Protein AF-0000000086552719 (afdb_homodimer)

Foldseek 3Di:
DPPVVPPPPDDDDDDDDDCPPPPVVVVVVVVVVVVVVVVVVVVVVLVVLVVLLVVCLPPNDDDDDPDDPVNVVSSVVSLVVVLVVCVVVVVPVSSVSSVVSVVVVVVVVVVVD/DPPVVPPPPPPPDDDDDPCPPPCVVVVVVVVVVVVVVVVVVVVVVLVVLVVLLVVCLPPVDRDDDPDDPVNVVSSVVSLVVVLVVCVVVVVPVSSVVSVVSVVVVVVVVVVVD

Secondary structure (DSSP, 8-state):
--GGGSGGGSS-----S-----HHHHHHHHHHHHHHHHHHHHHHHHHHHHHHHHHHHHH---------HHHHHHHHHHHHHHHHHHHHTT-HHHHHHHHHHHHHHHHHHHHT-/--TTTSGGGGGG----S-----HHHHHHHHHHHHHHHHHHHHHHHHHHHHHHHHHHHHH---------HHHHHHHHHHHHHHHHHHHHTT-HHHHHHHHHHHHHHHHHHHH--

Organism: Oryzias melastigma (NCBI:txid30732)

Sequence (226 aa):
MDLMVLILHRVDQQSSETPSGPSVQQHQTQLDSIFLLLEDNIVTFVKKELKKIQKLLSQREDEEEDEDEEQRSSRESLMKITENFLRRMKQEELADRLQSSKRISLKVSAADKMDLMVLILHRVDQQSSETPSGPSVQQHQTQLDSIFLLLEDNIVTFVKKELKKIQKLLSQREDEEEDEDEEQRSSRESLMKITENFLRRMKQEELADRLQSSKRISLKVSAADK

pLDDT: mean 73.08, std 25.63, range [26.44, 98.62]

Structure (mmCIF, N/CA/C/O backbone):
data_AF-0000000086552719-model_v1
#
loop_
_entity.id
_entity.type
_entity.pdbx_description
1 polymer 'Uncharacterized protein'
#
loop_
_atom_site.group_PDB
_atom_site.id
_atom_site.type_symbol
_atom_site.label_atom_id
_atom_site.label_alt_id
_atom_site.label_comp_id
_atom_site.label_asym_id
_atom_site.label_entity_id
_atom_site.label_seq_id
_atom_site.pdbx_PDB_ins_code
_atom_site.Cartn_x
_atom_site.Cartn_y
_atom_site.Cartn_z
_atom_site.occupancy
_atom_site.B_iso_or_equiv
_atom_site.auth_seq_id
_atom_site.auth_comp_id
_atom_site.auth_asym_id
_atom_site.auth_atom_id
_atom_site.pdbx_PDB_model_num
ATOM 1 N N . MET A 1 1 ? 19.625 10.82 12.133 1 26.78 1 MET A N 1
ATOM 2 C CA . MET A 1 1 ? 18.766 11.297 13.211 1 26.78 1 MET A CA 1
ATOM 3 C C . MET A 1 1 ? 19.047 12.758 13.531 1 26.78 1 MET A C 1
ATOM 5 O O . MET A 1 1 ? 18.125 13.547 13.758 1 26.78 1 MET A O 1
ATOM 9 N N . ASP A 1 2 ? 20.375 13.164 13.688 1 30.05 2 ASP A N 1
ATOM 10 C CA . ASP A 1 2 ? 20.906 14.438 14.156 1 30.05 2 ASP A CA 1
ATOM 11 C C . ASP A 1 2 ? 20.75 15.523 13.102 1 30.05 2 ASP A C 1
ATOM 13 O O . ASP A 1 2 ? 20.5 16.688 13.43 1 30.05 2 ASP A O 1
ATOM 17 N N . LEU A 1 3 ? 20.953 15.258 11.758 1 30.84 3 LEU A N 1
ATOM 18 C CA . LEU A 1 3 ? 21.172 16.281 10.742 1 30.84 3 LEU A CA 1
ATOM 19 C C . LEU A 1 3 ? 19.875 17 10.406 1 30.84 3 LEU A C 1
ATOM 21 O O . LEU A 1 3 ? 19.859 18.219 10.227 1 30.84 3 LEU A O 1
ATOM 25 N N . MET A 1 4 ? 18.656 16.219 10.289 1 30.89 4 MET A N 1
ATOM 26 C CA . MET A 1 4 ? 17.453 16.922 9.836 1 30.89 4 MET A CA 1
ATOM 27 C C . MET A 1 4 ? 16.891 17.797 10.953 1 30.89 4 MET A C 1
ATOM 29 O O . MET A 1 4 ? 15.93 18.531 10.734 1 30.89 4 MET A O 1
ATOM 33 N N . VAL A 1 5 ? 17.281 17.828 12.211 1 31.58 5 VAL A N 1
ATOM 34 C CA . VAL A 1 5 ? 16.953 18.703 13.344 1 31.58 5 VAL A CA 1
ATOM 35 C C . VAL A 1 5 ? 17.438 20.125 13.062 1 31.58 5 VAL A C 1
ATOM 37 O O . VAL A 1 5 ? 16.766 21.094 13.414 1 31.58 5 VAL A O 1
ATOM 40 N N . LEU A 1 6 ? 18.656 20.391 12.5 1 30.03 6 LEU A N 1
ATOM 41 C CA . LEU A 1 6 ? 19.344 21.672 12.43 1 30.03 6 LEU A CA 1
ATOM 42 C C . LEU A 1 6 ? 18.594 22.656 11.531 1 30.03 6 LEU A C 1
ATOM 44 O O . LEU A 1 6 ? 18.609 23.859 11.766 1 30.03 6 LEU A O 1
ATOM 48 N N . ILE A 1 7 ? 17.906 22.344 10.43 1 29.05 7 ILE A N 1
ATOM 49 C CA . ILE A 1 7 ? 17.594 23.344 9.422 1 29.05 7 ILE A CA 1
ATOM 50 C C . ILE A 1 7 ? 16.375 24.156 9.867 1 29.05 7 ILE A C 1
ATOM 52 O O . ILE A 1 7 ? 16.344 25.391 9.695 1 29.05 7 ILE A O 1
ATOM 56 N N . LEU A 1 8 ? 15.344 23.672 10.508 1 31.05 8 LEU A N 1
ATOM 57 C CA . LEU A 1 8 ? 14.133 24.484 10.531 1 31.05 8 LEU A CA 1
ATOM 58 C C . LEU A 1 8 ? 14.172 25.484 11.688 1 31.05 8 LEU A C 1
ATOM 60 O O . LEU A 1 8 ? 13.172 26.141 11.984 1 31.05 8 LEU A O 1
ATOM 64 N N . HIS A 1 9 ? 15.18 25.594 12.5 1 29.72 9 HIS A N 1
ATOM 65 C CA . HIS A 1 9 ? 15.086 26.562 13.586 1 29.72 9 HIS A CA 1
ATOM 66 C C . HIS A 1 9 ? 15.031 28 13.047 1 29.72 9 HIS A C 1
ATOM 68 O O . HIS A 1 9 ? 14.602 28.906 13.758 1 29.72 9 HIS A O 1
ATOM 74 N N . ARG A 1 10 ? 15.828 28.469 12.109 1 30.91 10 ARG A N 1
ATOM 75 C CA . ARG A 1 10 ? 16.297 29.844 12.148 1 30.91 10 ARG A CA 1
ATOM 76 C C . ARG A 1 10 ? 15.242 30.797 11.594 1 30.91 10 ARG A C 1
ATOM 78 O O . ARG A 1 10 ? 15.484 32 11.484 1 30.91 10 ARG A O 1
ATOM 85 N N . VAL A 1 11 ? 14.109 30.5 10.859 1 28.75 11 VAL A N 1
ATOM 86 C CA . VAL A 1 11 ? 13.688 31.594 10 1 28.75 11 VAL A CA 1
ATOM 87 C C . VAL A 1 11 ? 13.062 32.688 10.844 1 28.75 11 VAL A C 1
ATOM 89 O O . VAL A 1 11 ? 13.383 33.875 10.672 1 28.75 11 VAL A O 1
ATOM 92 N N . ASP A 1 12 ? 11.656 32.875 11.234 1 30.48 12 ASP A N 1
ATOM 93 C CA . ASP A 1 12 ? 10.891 34.094 11.125 1 30.48 12 ASP A CA 1
ATOM 94 C C . ASP A 1 12 ? 11.094 34.969 12.359 1 30.48 12 ASP A C 1
ATOM 96 O O . ASP A 1 12 ? 10.438 34.781 13.383 1 30.48 12 ASP A O 1
ATOM 100 N N . GLN A 1 13 ? 12.156 35.406 12.664 1 28.38 13 GLN A N 1
ATOM 101 C CA . GLN A 1 13 ? 12.148 36.438 13.695 1 28.38 13 GLN A CA 1
ATOM 102 C C . GLN A 1 13 ? 11.219 37.594 13.312 1 28.38 13 GLN A C 1
ATOM 104 O O . GLN A 1 13 ? 10.453 38.094 14.148 1 28.38 13 GLN A O 1
ATOM 109 N N . GLN A 1 14 ? 11.523 38.625 12.406 1 28.28 14 GLN A N 1
ATOM 110 C CA . GLN A 1 14 ? 11.461 40.062 12.695 1 28.28 14 GLN A CA 1
ATOM 111 C C . GLN A 1 14 ? 10.031 40.594 12.547 1 28.28 14 GLN A C 1
ATOM 113 O O . GLN A 1 14 ? 9.508 41.219 13.461 1 28.28 14 GLN A O 1
ATOM 118 N N . SER A 1 15 ? 9.617 41.781 11.516 1 31.83 15 SER A N 1
ATOM 119 C CA . SER A 1 15 ? 9.094 43.156 11.508 1 31.83 15 SER A CA 1
ATOM 120 C C . SER A 1 15 ? 7.57 43.156 11.461 1 31.83 15 SER A C 1
ATOM 122 O O . SER A 1 15 ? 6.953 42.156 11.117 1 31.83 15 SER A O 1
ATOM 124 N N . SER A 1 16 ? 6.734 44.438 11.258 1 33.94 16 SER A N 1
ATOM 125 C CA . SER A 1 16 ? 5.555 45.25 11.484 1 33.94 16 SER A CA 1
ATOM 126 C C . SER A 1 16 ? 4.3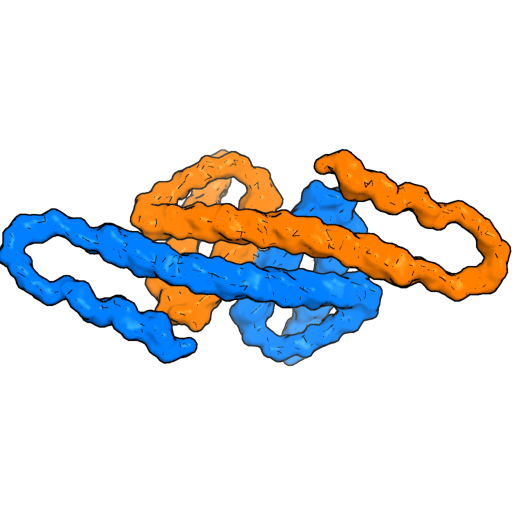75 44.781 10.641 1 33.94 16 SER A C 1
ATOM 128 O O . SER A 1 16 ? 3.217 45 10.992 1 33.94 16 SER A O 1
ATOM 130 N N . GLU A 1 17 ? 4.395 45.125 9.211 1 38.75 17 GLU A N 1
ATOM 131 C CA . GLU A 1 17 ? 3.398 45.406 8.18 1 38.75 17 GLU A CA 1
ATOM 132 C C . GLU A 1 17 ? 2.404 44.281 8.023 1 38.75 17 GLU A C 1
ATOM 134 O O . GLU A 1 17 ? 2.691 43.125 8.414 1 38.75 17 GLU A O 1
ATOM 139 N N . THR A 1 18 ? 1.271 44.531 7.035 1 38.81 18 THR A N 1
ATOM 140 C CA . THR A 1 18 ? 0.007 43.875 6.703 1 38.81 18 THR A CA 1
ATOM 141 C C . THR A 1 18 ? 0.208 42.375 6.484 1 38.81 18 THR A C 1
ATOM 143 O O . THR A 1 18 ? 0.907 41.969 5.555 1 38.81 18 THR A O 1
ATOM 146 N N . PRO A 1 19 ? 0.276 41.562 7.426 1 38.28 19 PRO A N 1
ATOM 147 C CA . PRO A 1 19 ? 0.854 40.219 7.488 1 38.28 19 PRO A CA 1
ATOM 148 C C . PRO A 1 19 ? 0.336 39.312 6.383 1 38.28 19 PRO A C 1
ATOM 150 O O . PRO A 1 19 ? -0.858 39 6.34 1 38.28 19 PRO A O 1
ATOM 153 N N . SER A 1 20 ? 0.386 39.75 5.012 1 39.91 20 SER A N 1
ATOM 154 C CA . SER A 1 20 ? 0.138 38.812 3.898 1 39.91 20 SER A CA 1
ATOM 155 C C . SER A 1 20 ? 0.491 37.406 4.27 1 39.91 20 SER A C 1
ATOM 157 O O . SER A 1 20 ? 1.615 37.125 4.691 1 39.91 20 SER A O 1
ATOM 159 N N . GLY A 1 21 ? -0.408 36.625 4.824 1 36.47 21 GLY A N 1
ATOM 160 C CA . GLY A 1 21 ? -0.361 35.375 5.531 1 36.47 21 GLY A CA 1
ATOM 161 C C . GLY A 1 21 ? 0.687 34.406 4.984 1 36.47 21 GLY A C 1
ATOM 162 O O . GLY A 1 21 ? 0.625 34.031 3.816 1 36.47 21 GLY A O 1
ATOM 163 N N . PRO A 1 22 ? 1.944 34.5 5.102 1 44.84 22 PRO A N 1
ATOM 164 C CA . PRO A 1 22 ? 3.182 33.75 4.922 1 44.84 22 PRO A CA 1
ATOM 165 C C . PRO A 1 22 ? 2.955 32.219 4.961 1 44.84 22 PRO A C 1
ATOM 167 O O . PRO A 1 22 ? 3.916 31.453 4.945 1 44.84 22 PRO A O 1
ATOM 170 N N . SER A 1 23 ? 1.963 31.641 5.645 1 46.62 23 SER A N 1
ATOM 171 C CA . SER A 1 23 ? 1.603 30.422 6.344 1 46.62 23 SER A CA 1
ATOM 172 C C . SER A 1 23 ? 1.444 29.25 5.371 1 46.62 23 SER A C 1
ATOM 174 O O . SER A 1 23 ? 1.74 28.109 5.711 1 46.62 23 SER A O 1
ATOM 176 N N . VAL A 1 24 ? 0.787 29.578 4.352 1 50.94 24 VAL A N 1
ATOM 177 C CA . VAL A 1 24 ? 0.562 28.5 3.395 1 50.94 24 VAL A CA 1
ATOM 178 C C . VAL A 1 24 ? 1.902 27.969 2.877 1 50.94 24 VAL A C 1
ATOM 180 O O . VAL A 1 24 ? 2.074 26.766 2.68 1 50.94 24 VAL A O 1
ATOM 183 N N . GLN A 1 25 ? 2.764 28.906 2.473 1 49.28 25 GLN A N 1
ATOM 184 C CA . GLN A 1 25 ? 4.051 28.469 1.944 1 49.28 25 GLN A CA 1
ATOM 185 C C . GLN A 1 25 ? 4.812 27.641 2.975 1 49.28 25 GLN A C 1
ATOM 187 O O . GLN A 1 25 ? 5.414 26.625 2.637 1 49.28 25 GLN A O 1
ATOM 192 N N . GLN A 1 26 ? 4.992 28.234 4.133 1 52.53 26 GLN A N 1
ATOM 193 C CA . GLN A 1 26 ? 5.695 27.484 5.172 1 52.53 26 GLN A CA 1
ATOM 194 C C . GLN A 1 26 ? 5.016 26.141 5.441 1 52.53 26 GLN A C 1
ATOM 196 O O . GLN A 1 26 ? 5.688 25.141 5.668 1 52.53 26 GLN A O 1
ATOM 201 N N . HIS A 1 27 ? 3.625 26.25 5.348 1 60.22 27 HIS A N 1
ATOM 202 C CA . HIS A 1 27 ? 2.885 25.016 5.594 1 60.22 27 HIS A CA 1
ATOM 203 C C . HIS A 1 27 ? 3.125 24 4.488 1 60.22 27 HIS A C 1
ATOM 205 O O . HIS A 1 27 ? 3.254 22.812 4.754 1 60.22 27 HIS A O 1
ATOM 211 N N . GLN A 1 28 ? 3.248 24.516 3.287 1 68.25 28 GLN A N 1
ATOM 212 C CA . GLN A 1 28 ? 3.477 23.609 2.172 1 68.25 28 GLN A CA 1
ATOM 213 C C . GLN A 1 28 ? 4.863 22.969 2.254 1 68.25 28 GLN A C 1
ATOM 215 O O . GLN A 1 28 ? 5.039 21.812 1.902 1 68.25 28 GLN A O 1
ATOM 220 N N . THR A 1 29 ? 5.824 23.828 2.74 1 72.62 29 THR A N 1
ATOM 221 C CA . THR A 1 29 ? 7.176 23.297 2.867 1 72.62 29 THR A CA 1
ATOM 222 C C . THR A 1 29 ? 7.215 22.156 3.885 1 72.62 29 THR A C 1
ATOM 224 O O . THR A 1 29 ? 7.848 21.125 3.648 1 72.62 29 THR A O 1
ATOM 227 N N . GLN A 1 30 ? 6.535 22.438 4.957 1 86.31 30 GLN A N 1
ATOM 228 C CA . GLN A 1 30 ? 6.516 21.391 5.973 1 86.31 30 GLN A CA 1
ATOM 229 C C . GLN A 1 30 ? 5.855 20.125 5.441 1 86.31 30 GLN A C 1
ATOM 231 O O . GLN A 1 30 ? 6.391 19.031 5.605 1 86.31 30 GLN A O 1
ATOM 236 N N . LEU A 1 31 ? 4.805 20.312 4.738 1 91.38 31 LEU A N 1
ATOM 237 C CA . LEU A 1 31 ? 4.105 19.172 4.164 1 91.38 31 LEU A CA 1
ATOM 238 C C . LEU A 1 31 ? 4.992 18.438 3.164 1 91.38 31 LEU A C 1
ATOM 240 O O . LEU A 1 31 ? 5.027 17.203 3.15 1 91.38 31 LEU A O 1
ATOM 244 N N . ASP A 1 32 ? 5.738 19.234 2.412 1 91.88 32 ASP A N 1
ATOM 245 C CA . ASP A 1 32 ? 6.641 18.625 1.436 1 91.88 32 ASP A CA 1
ATOM 246 C C . ASP A 1 32 ? 7.707 17.781 2.123 1 91.88 32 ASP A C 1
ATOM 248 O O . ASP A 1 32 ? 8.047 16.688 1.647 1 91.88 32 ASP A O 1
ATOM 252 N N . SER A 1 33 ? 8.289 18.188 3.17 1 93.81 33 SER A N 1
ATOM 253 C CA . SER A 1 33 ? 9.32 17.453 3.902 1 93.81 33 SER A CA 1
ATOM 254 C C . SER A 1 33 ? 8.766 16.156 4.488 1 93.81 33 SER A C 1
ATOM 256 O O . SER A 1 33 ? 9.422 15.109 4.441 1 93.81 33 SER A O 1
ATOM 258 N N . ILE A 1 34 ? 7.578 16.266 5.016 1 96.38 34 ILE A N 1
ATOM 259 C CA . ILE A 1 34 ? 6.945 15.094 5.598 1 96.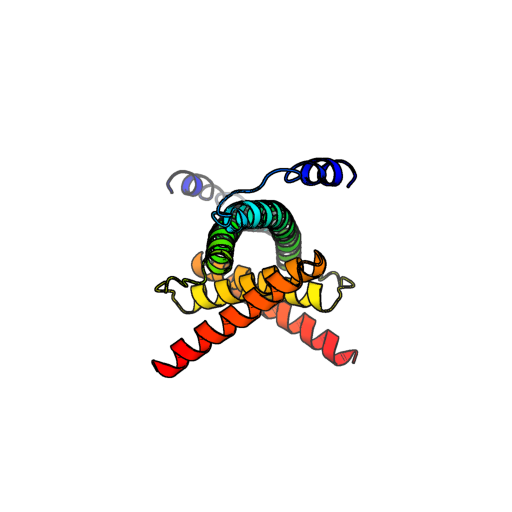38 34 ILE A CA 1
ATOM 260 C C . ILE A 1 34 ? 6.707 14.047 4.508 1 96.38 34 ILE A C 1
ATOM 262 O O . ILE A 1 34 ? 7 12.867 4.703 1 96.38 34 ILE A O 1
ATOM 266 N N . PHE A 1 35 ? 6.289 14.477 3.359 1 96.38 35 PHE A N 1
ATOM 267 C CA . PHE A 1 35 ? 5.918 13.523 2.318 1 96.38 35 PHE A CA 1
ATOM 268 C C . PHE A 1 35 ? 7.156 12.953 1.638 1 96.38 35 PHE A C 1
ATOM 270 O O . PHE A 1 35 ? 7.129 11.836 1.123 1 96.38 35 PHE A O 1
ATOM 277 N N . LEU A 1 36 ? 8.234 13.711 1.707 1 96.69 36 LEU A N 1
ATOM 278 C CA . LEU A 1 36 ? 9.484 13.125 1.234 1 96.69 36 LEU A CA 1
ATOM 279 C C . LEU A 1 36 ? 9.891 11.945 2.107 1 96.69 36 LEU A C 1
ATOM 281 O O . LEU A 1 36 ? 10.242 10.883 1.593 1 96.69 36 LEU A O 1
ATOM 285 N N . LEU A 1 37 ? 9.859 12.125 3.391 1 97.31 37 LEU A N 1
ATOM 286 C CA . LEU A 1 37 ? 10.211 11.062 4.328 1 97.31 37 LEU A CA 1
ATOM 287 C C . LEU A 1 37 ? 9.195 9.93 4.27 1 97.31 37 LEU A C 1
ATOM 289 O O . LEU A 1 37 ? 9.562 8.75 4.301 1 97.31 37 LEU A O 1
ATOM 293 N N . LEU A 1 38 ? 7.945 10.312 4.184 1 97.62 38 LEU A N 1
ATOM 294 C CA . LEU A 1 38 ? 6.859 9.344 4.113 1 97.62 38 LEU A CA 1
ATOM 295 C C . LEU A 1 38 ? 7.027 8.43 2.904 1 97.62 38 LEU A C 1
ATOM 297 O O . LEU A 1 38 ? 6.914 7.207 3.023 1 97.62 38 LEU A O 1
ATOM 301 N N . GLU A 1 39 ? 7.281 9.031 1.78 1 98.25 39 GLU A N 1
ATOM 302 C CA . GLU A 1 39 ? 7.465 8.25 0.558 1 98.25 39 GLU A CA 1
ATOM 303 C C . GLU A 1 39 ? 8.617 7.262 0.703 1 98.25 39 GLU A C 1
ATOM 305 O O . GLU A 1 39 ? 8.477 6.086 0.359 1 98.25 39 GLU A O 1
ATOM 310 N N . ASP A 1 40 ? 9.734 7.73 1.232 1 97.5 40 ASP A N 1
ATOM 311 C CA . ASP A 1 40 ? 10.891 6.855 1.42 1 97.5 40 ASP A CA 1
ATOM 312 C C . ASP A 1 40 ? 10.547 5.691 2.35 1 97.5 40 ASP A C 1
ATOM 314 O O . ASP A 1 40 ? 10.922 4.547 2.08 1 97.5 40 ASP A O 1
ATOM 318 N N . ASN A 1 41 ? 9.867 5.977 3.414 1 97.44 41 ASN A N 1
ATOM 319 C CA . ASN A 1 41 ? 9.5 4.945 4.383 1 97.44 41 ASN A CA 1
ATOM 320 C C . ASN A 1 41 ? 8.539 3.928 3.783 1 97.44 41 ASN A C 1
ATOM 322 O O . ASN A 1 41 ? 8.711 2.721 3.959 1 97.44 41 ASN A O 1
ATOM 326 N N . ILE A 1 42 ? 7.523 4.41 3.072 1 98.56 42 ILE A N 1
ATOM 327 C CA . ILE A 1 42 ? 6.512 3.514 2.527 1 98.56 42 ILE A CA 1
ATOM 328 C C . ILE A 1 42 ? 7.113 2.684 1.396 1 98.56 42 ILE A C 1
ATOM 330 O O . ILE A 1 42 ? 6.848 1.484 1.287 1 98.56 42 ILE A O 1
ATOM 334 N N . VAL A 1 43 ? 7.945 3.268 0.551 1 98.5 43 VAL A N 1
ATOM 335 C CA . VAL A 1 43 ? 8.586 2.531 -0.533 1 98.5 43 VAL A CA 1
ATOM 336 C C . VAL A 1 43 ? 9.484 1.442 0.045 1 98.5 43 VAL A C 1
ATOM 338 O O . VAL A 1 43 ? 9.508 0.315 -0.456 1 98.5 43 VAL A O 1
ATOM 341 N N . THR A 1 44 ? 10.258 1.747 1.091 1 98.12 44 THR A N 1
ATOM 342 C CA . THR A 1 44 ? 11.094 0.752 1.755 1 98.12 44 THR A CA 1
ATOM 343 C C . THR A 1 44 ? 10.242 -0.389 2.303 1 98.12 44 THR A C 1
ATOM 345 O O . THR A 1 44 ? 10.586 -1.562 2.139 1 98.12 44 THR A O 1
ATOM 348 N N . PHE A 1 45 ? 9.133 -0.01 2.916 1 97.75 45 PHE A N 1
ATOM 349 C CA . PHE A 1 45 ? 8.188 -0.997 3.428 1 97.75 45 PHE A CA 1
ATOM 350 C C . PHE A 1 45 ? 7.664 -1.878 2.299 1 97.75 45 PHE A C 1
ATOM 352 O O . PHE A 1 45 ? 7.621 -3.104 2.43 1 97.75 45 PHE A O 1
ATOM 359 N N . VAL A 1 46 ? 7.238 -1.302 1.159 1 98.25 46 VAL A N 1
ATOM 360 C CA . VAL A 1 46 ? 6.676 -2.018 0.019 1 98.25 46 VAL A CA 1
ATOM 361 C C . VAL A 1 46 ? 7.703 -3 -0.534 1 98.25 46 VAL A C 1
ATOM 363 O O . VAL A 1 46 ? 7.391 -4.172 -0.767 1 98.25 46 VAL A O 1
ATOM 366 N N . LYS A 1 47 ? 8.914 -2.58 -0.657 1 97.69 47 LYS A N 1
ATOM 367 C CA . LYS A 1 47 ? 9.961 -3.439 -1.203 1 97.69 47 LYS A CA 1
ATOM 368 C C . LYS A 1 47 ? 10.234 -4.625 -0.28 1 97.69 47 LYS A C 1
ATOM 370 O O . LYS A 1 47 ? 10.344 -5.762 -0.739 1 97.69 47 LYS A O 1
ATOM 375 N N . LYS A 1 48 ? 10.328 -4.375 1.003 1 95.94 48 LYS A N 1
ATOM 376 C CA . LYS A 1 48 ? 10.57 -5.434 1.979 1 95.94 48 LYS A CA 1
ATOM 377 C C . LYS A 1 48 ? 9.43 -6.441 1.999 1 95.94 48 LYS A C 1
ATOM 379 O O . LYS A 1 48 ? 9.656 -7.652 2.021 1 95.94 48 LYS A O 1
ATOM 384 N N . GLU A 1 49 ? 8.211 -5.91 2.07 1 95.5 49 GLU A N 1
ATOM 385 C CA . GLU A 1 49 ? 7.051 -6.789 2.133 1 95.5 49 GLU A CA 1
ATOM 386 C C . GLU A 1 49 ? 6.918 -7.625 0.863 1 95.5 49 GLU A C 1
ATOM 388 O O . GLU A 1 49 ? 6.543 -8.797 0.921 1 95.5 49 GLU A O 1
ATOM 393 N N . LEU A 1 50 ? 7.152 -7.051 -0.377 1 96.19 50 LEU A N 1
ATOM 394 C CA . LEU A 1 50 ? 7.062 -7.793 -1.631 1 96.19 50 LEU A CA 1
ATOM 395 C C . LEU A 1 50 ? 8.078 -8.93 -1.66 1 96.19 50 LEU A C 1
ATOM 397 O O . LEU A 1 50 ? 7.801 -10 -2.211 1 96.19 50 LEU A O 1
ATOM 401 N N . LYS A 1 51 ? 9.242 -8.672 -1.085 1 93.81 51 LYS A N 1
ATOM 402 C CA . LYS A 1 51 ? 10.219 -9.75 -0.961 1 93.81 51 LYS A CA 1
ATOM 403 C C . LYS A 1 51 ? 9.672 -10.891 -0.103 1 93.81 51 LYS A C 1
ATOM 405 O O . LYS A 1 51 ? 9.859 -12.062 -0.429 1 93.81 51 LYS A O 1
ATOM 410 N N . LYS A 1 52 ? 9.039 -10.578 0.96 1 91.12 52 LYS A N 1
ATOM 411 C CA . LYS A 1 52 ? 8.438 -11.594 1.823 1 91.12 52 LYS A CA 1
ATOM 412 C C . LYS A 1 52 ? 7.34 -12.359 1.093 1 91.12 52 LYS A C 1
ATOM 414 O O . LYS A 1 52 ? 7.23 -13.578 1.228 1 91.12 52 LYS A O 1
ATOM 419 N N . ILE A 1 53 ? 6.473 -11.602 0.372 1 93.06 53 ILE A N 1
ATOM 420 C CA . ILE A 1 53 ? 5.387 -12.234 -0.371 1 93.06 53 ILE A CA 1
ATOM 421 C C . ILE A 1 53 ? 5.965 -13.195 -1.409 1 93.06 53 ILE A C 1
ATOM 423 O O . ILE A 1 53 ? 5.441 -14.289 -1.609 1 93.06 53 ILE A O 1
ATOM 427 N N . GLN A 1 54 ? 6.992 -12.773 -2.037 1 92.94 54 GLN A N 1
ATOM 428 C CA . GLN A 1 54 ? 7.641 -13.633 -3.023 1 92.94 54 GLN A CA 1
ATOM 429 C C . GLN A 1 54 ? 8.148 -14.922 -2.381 1 92.94 54 GLN A C 1
ATOM 431 O O . GLN A 1 54 ? 7.98 -16.016 -2.941 1 92.94 54 GLN A O 1
ATOM 436 N N . LYS A 1 55 ? 8.758 -14.75 -1.294 1 89.56 55 LYS A N 1
ATOM 437 C CA . LYS A 1 55 ? 9.227 -15.922 -0.565 1 89.56 55 LYS A CA 1
ATOM 438 C C . LYS A 1 55 ? 8.07 -16.828 -0.168 1 89.56 55 LYS A C 1
ATOM 440 O O . LYS A 1 55 ? 8.164 -18.047 -0.28 1 89.56 55 LYS A O 1
ATOM 445 N N . LEU A 1 56 ? 7.047 -16.266 0.356 1 86.25 56 LEU A N 1
ATOM 446 C CA . LEU A 1 56 ? 5.859 -17 0.76 1 86.25 56 LEU A CA 1
ATOM 447 C C . LEU A 1 56 ? 5.305 -17.812 -0.405 1 86.25 56 LEU A C 1
ATOM 449 O O . LEU A 1 56 ? 4.918 -18.969 -0.231 1 86.25 56 LEU A O 1
ATOM 453 N N . LEU A 1 57 ? 5.273 -17.234 -1.543 1 88.5 57 LEU A N 1
ATOM 454 C CA . LEU A 1 57 ? 4.66 -17.859 -2.709 1 88.5 57 LEU A CA 1
ATOM 455 C C . LEU A 1 57 ? 5.598 -18.891 -3.324 1 88.5 57 LEU A C 1
ATOM 457 O O . LEU A 1 57 ? 5.168 -19.719 -4.121 1 88.5 57 LEU A O 1
ATOM 461 N N . SER A 1 58 ? 6.824 -18.875 -3.15 1 79.25 58 SER A N 1
ATOM 462 C CA . SER A 1 58 ? 7.773 -19.859 -3.674 1 79.25 58 SER A CA 1
ATOM 463 C C . SER A 1 58 ? 7.734 -21.156 -2.865 1 79.25 58 SER A C 1
ATOM 465 O O . SER A 1 58 ? 8.07 -22.219 -3.379 1 79.25 58 SER A O 1
ATOM 467 N N . GLN A 1 59 ? 7.867 -21.344 -1.699 1 66.19 59 GLN A N 1
ATOM 468 C CA . GLN A 1 59 ? 7.965 -22.594 -0.977 1 66.19 59 GLN A CA 1
ATOM 469 C C . GLN A 1 59 ? 7.18 -22.547 0.332 1 66.19 59 GLN A C 1
ATOM 471 O O . GLN A 1 59 ? 7.141 -23.531 1.078 1 66.19 59 GLN A O 1
ATOM 476 N N . ARG A 1 60 ? 6.191 -21.688 0.687 1 56.62 60 ARG A N 1
ATOM 477 C CA . ARG A 1 60 ? 5.051 -21.844 1.581 1 56.62 60 ARG A CA 1
ATOM 478 C C . ARG A 1 60 ? 5.395 -21.375 2.992 1 56.62 60 ARG A C 1
ATOM 480 O O . 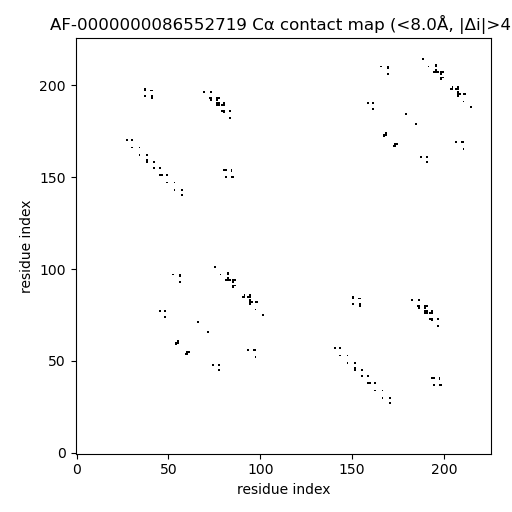ARG A 1 60 ? 4.621 -21.594 3.928 1 56.62 60 ARG A O 1
ATOM 487 N N . GLU A 1 61 ? 6.832 -21.281 3.434 1 57.53 61 GLU A N 1
ATOM 488 C CA . GLU A 1 61 ? 6.859 -21.156 4.887 1 57.53 61 GLU A CA 1
ATOM 489 C C . GLU A 1 61 ? 6.617 -19.703 5.32 1 57.53 61 GLU A C 1
ATOM 491 O O . GLU A 1 61 ? 7.105 -18.766 4.688 1 57.53 61 GLU A O 1
ATOM 496 N N . ASP A 1 62 ? 5.52 -19.531 5.934 1 56.69 62 ASP A N 1
ATOM 497 C CA . ASP A 1 62 ? 5.176 -18.234 6.508 1 56.69 62 ASP A CA 1
ATOM 498 C C . ASP A 1 62 ? 5.98 -17.969 7.773 1 56.69 62 ASP A C 1
ATOM 500 O O . ASP A 1 62 ? 6.148 -18.859 8.617 1 56.69 62 ASP A O 1
ATOM 504 N N . GLU A 1 63 ? 6.941 -17.125 7.668 1 57.81 63 GLU A N 1
ATOM 505 C CA . GLU A 1 63 ? 7.48 -16.797 8.977 1 57.81 63 GLU A CA 1
ATOM 506 C C . GLU A 1 63 ? 6.539 -15.867 9.742 1 57.81 63 GLU A C 1
ATOM 508 O O . GLU A 1 63 ? 6 -14.914 9.172 1 57.81 63 GLU A O 1
ATOM 513 N N . GLU A 1 64 ? 6.086 -16.375 10.812 1 60.62 64 GLU A N 1
ATOM 514 C CA . GLU A 1 64 ? 5.32 -15.586 11.766 1 60.62 64 GLU A CA 1
ATOM 515 C C . GLU A 1 64 ? 6.145 -14.414 12.297 1 60.62 64 GLU A C 1
ATOM 517 O O . GLU A 1 64 ? 7.277 -14.594 12.742 1 60.62 64 GLU A O 1
ATOM 522 N N . GLU A 1 65 ? 5.844 -13.312 11.867 1 67.69 65 GLU A N 1
ATOM 523 C CA . GLU A 1 65 ? 6.508 -12.148 12.438 1 67.69 65 GLU A CA 1
ATOM 524 C C . GLU A 1 65 ? 5.672 -11.531 13.555 1 67.69 65 GLU A C 1
ATOM 526 O O . GLU A 1 65 ? 4.441 -11.594 13.523 1 67.69 65 GLU A O 1
ATOM 531 N N . ASP A 1 66 ? 6.309 -11.281 14.641 1 78.69 66 ASP A N 1
ATOM 532 C CA . ASP A 1 66 ? 5.688 -10.508 15.711 1 78.69 66 ASP A CA 1
ATOM 533 C C . ASP A 1 66 ? 5.367 -9.086 15.25 1 78.69 66 ASP A C 1
ATOM 535 O O . ASP A 1 66 ? 6.25 -8.227 15.219 1 78.69 66 ASP A O 1
ATOM 539 N N . GLU A 1 67 ? 4.242 -8.961 14.727 1 82.25 67 GLU A N 1
ATOM 540 C CA . GLU A 1 67 ? 3.801 -7.664 14.211 1 82.25 67 GLU A CA 1
ATOM 541 C C . GLU A 1 67 ? 2.693 -7.074 15.086 1 82.25 67 GLU A C 1
ATOM 543 O O . GLU A 1 67 ? 1.827 -7.805 15.57 1 82.25 67 GLU A O 1
ATOM 548 N N . ASP A 1 68 ? 2.883 -5.805 15.32 1 85.75 68 ASP A N 1
ATOM 549 C CA . ASP A 1 68 ? 1.752 -5.152 15.977 1 85.75 68 ASP A CA 1
ATOM 550 C C . ASP A 1 68 ? 0.587 -4.973 15.008 1 85.75 68 ASP A C 1
ATOM 552 O O . ASP A 1 68 ? 0.691 -5.328 13.828 1 85.75 68 ASP A O 1
ATOM 556 N N . GLU A 1 69 ? -0.555 -4.551 15.555 1 87.12 69 GLU A N 1
ATOM 557 C CA . GLU A 1 69 ? -1.786 -4.473 14.773 1 87.12 69 GLU A CA 1
ATOM 558 C C . GLU A 1 69 ? -1.621 -3.539 13.578 1 87.12 69 GLU A C 1
ATOM 560 O O . GLU A 1 69 ? -2.109 -3.832 12.484 1 87.12 69 GLU A O 1
ATOM 565 N N . GLU A 1 70 ? -0.887 -2.502 13.781 1 88.56 70 GLU A N 1
ATOM 566 C CA . GLU A 1 70 ? -0.709 -1.536 12.695 1 88.56 70 GLU A CA 1
ATOM 567 C C . GLU A 1 70 ? 0.15 -2.113 11.578 1 88.56 70 GLU A C 1
ATOM 569 O O . GLU A 1 70 ? -0.15 -1.923 10.398 1 88.56 70 GLU A O 1
ATOM 574 N N . GLN A 1 71 ? 1.194 -2.771 11.992 1 88.88 71 GLN A N 1
ATOM 575 C CA . GLN A 1 71 ? 2.051 -3.408 10.992 1 88.88 71 GLN A CA 1
ATOM 576 C C . GLN A 1 71 ? 1.295 -4.492 10.234 1 88.88 71 GLN A C 1
ATOM 578 O O . GLN A 1 71 ? 1.416 -4.602 9.008 1 88.88 71 GLN A O 1
ATOM 583 N N . ARG A 1 72 ? 0.539 -5.23 10.977 1 89.88 72 ARG A N 1
ATOM 584 C CA . ARG A 1 72 ? -0.253 -6.289 10.359 1 89.88 72 ARG A CA 1
ATOM 585 C C . ARG A 1 72 ? -1.254 -5.715 9.359 1 89.88 72 ARG A C 1
ATOM 587 O O . ARG A 1 72 ? -1.403 -6.234 8.25 1 89.88 72 ARG A O 1
ATOM 594 N N . SER A 1 73 ? -1.905 -4.648 9.789 1 92.69 73 SER A N 1
ATOM 595 C CA . SER A 1 73 ? -2.902 -4.027 8.922 1 92.69 73 SER A CA 1
ATOM 596 C C . SER A 1 73 ? -2.262 -3.459 7.664 1 92.69 73 SER A C 1
ATOM 598 O O . SER A 1 73 ? -2.84 -3.541 6.578 1 92.69 73 SER A O 1
ATOM 600 N N . SER A 1 74 ? -1.106 -2.916 7.82 1 95.12 74 SER A N 1
ATOM 601 C CA . SER A 1 74 ? -0.382 -2.404 6.664 1 95.12 74 SER A CA 1
ATOM 602 C C . SER A 1 74 ? 0.017 -3.533 5.719 1 95.12 74 SER A C 1
ATOM 604 O O . SER A 1 74 ? -0.106 -3.4 4.5 1 95.12 74 SER A O 1
ATOM 606 N N . ARG A 1 75 ? 0.434 -4.613 6.344 1 93.69 75 ARG A N 1
ATOM 607 C CA . ARG A 1 75 ? 0.792 -5.777 5.535 1 93.69 75 ARG A CA 1
ATOM 608 C C . ARG A 1 75 ? -0.412 -6.293 4.758 1 93.69 75 ARG A C 1
ATOM 610 O O . ARG A 1 75 ? -0.307 -6.59 3.564 1 93.69 75 ARG A O 1
ATOM 617 N N . GLU A 1 76 ? -1.508 -6.402 5.406 1 93.44 76 GLU A N 1
ATOM 618 C CA . GLU A 1 76 ? -2.727 -6.887 4.766 1 93.44 76 GLU A CA 1
ATOM 619 C C . GLU A 1 76 ? -3.156 -5.965 3.627 1 93.44 76 GLU A C 1
ATOM 621 O O . GLU A 1 76 ? -3.586 -6.434 2.57 1 93.44 76 GLU A O 1
ATOM 626 N N . SER A 1 77 ? -3.074 -4.699 3.863 1 96.88 77 SER A N 1
ATOM 627 C CA . SER A 1 77 ? -3.4 -3.721 2.832 1 96.88 77 SER A CA 1
ATOM 628 C C . SER A 1 77 ? -2.471 -3.852 1.631 1 96.88 77 SER A C 1
ATOM 630 O O . SER A 1 77 ? -2.916 -3.787 0.483 1 96.88 77 SER A O 1
ATOM 632 N N . LEU A 1 78 ? -1.193 -4.039 1.895 1 97.38 78 LEU A N 1
ATOM 633 C CA . LEU A 1 78 ? -0.263 -4.207 0.783 1 97.38 78 LEU A CA 1
ATOM 634 C C . LEU A 1 78 ? -0.545 -5.5 0.028 1 97.38 78 LEU A C 1
ATOM 636 O O . LEU A 1 78 ? -0.398 -5.555 -1.195 1 97.38 78 LEU A O 1
ATOM 640 N N . MET A 1 79 ? -0.925 -6.535 0.734 1 95.75 79 MET A N 1
ATOM 641 C CA . MET A 1 79 ? -1.278 -7.789 0.072 1 95.75 79 MET A CA 1
ATOM 642 C C . MET A 1 79 ? -2.453 -7.59 -0.878 1 95.75 79 MET A C 1
ATOM 644 O O . MET A 1 79 ? -2.477 -8.156 -1.974 1 95.75 79 MET A O 1
ATOM 648 N N . LYS A 1 80 ? -3.383 -6.785 -0.414 1 95.75 80 LYS A N 1
ATOM 649 C CA . LYS A 1 80 ? -4.535 -6.492 -1.264 1 95.75 80 LYS A CA 1
ATOM 650 C C . LYS A 1 80 ? -4.113 -5.738 -2.521 1 95.75 80 LYS A C 1
ATOM 652 O O . LYS A 1 80 ? -4.551 -6.07 -3.625 1 95.75 80 LYS A O 1
ATOM 657 N N . ILE A 1 81 ? -3.318 -4.758 -2.432 1 98 81 ILE A N 1
ATOM 658 C CA . ILE A 1 81 ? -2.781 -4.031 -3.578 1 98 81 ILE A CA 1
ATOM 659 C C . ILE A 1 81 ? -2.055 -5 -4.508 1 98 81 ILE A C 1
ATOM 661 O O . ILE A 1 81 ? -2.258 -4.977 -5.723 1 98 81 ILE A O 1
ATOM 665 N N . THR A 1 82 ? -1.183 -5.836 -3.91 1 97.88 82 THR A N 1
ATOM 666 C CA . THR A 1 82 ? -0.386 -6.777 -4.688 1 97.88 82 THR A CA 1
ATOM 667 C C . THR A 1 82 ? -1.286 -7.719 -5.484 1 97.88 82 THR A C 1
ATOM 669 O O . THR A 1 82 ? -1.036 -7.973 -6.664 1 97.88 82 THR A O 1
ATOM 672 N N . GLU A 1 83 ? -2.326 -8.242 -4.797 1 97.38 83 GLU A N 1
ATOM 673 C CA . GLU A 1 83 ? -3.275 -9.125 -5.465 1 97.38 83 GLU A CA 1
ATOM 674 C C . GLU A 1 83 ? -3.898 -8.445 -6.68 1 97.38 83 GLU A C 1
ATOM 676 O O . GLU A 1 83 ? -3.982 -9.047 -7.758 1 97.38 83 GLU A O 1
ATOM 681 N N . ASN A 1 84 ? -4.359 -7.223 -6.508 1 97.19 84 ASN A N 1
ATOM 682 C CA . ASN A 1 84 ? -4.977 -6.469 -7.598 1 97.19 84 ASN A CA 1
ATOM 683 C C . ASN A 1 84 ? -4.012 -6.285 -8.766 1 97.19 84 ASN A C 1
ATOM 685 O O . ASN A 1 84 ? -4.402 -6.43 -9.93 1 97.19 84 ASN A O 1
ATOM 689 N N . PHE A 1 85 ? -2.732 -5.965 -8.516 1 97.62 85 PHE A N 1
ATOM 690 C CA . PHE A 1 85 ? -1.743 -5.75 -9.562 1 97.62 85 PHE A CA 1
ATOM 691 C C . PHE A 1 85 ? -1.402 -7.062 -10.258 1 97.62 85 PHE A C 1
ATOM 693 O O . PHE A 1 85 ? -1.175 -7.09 -11.469 1 97.62 85 PHE A O 1
ATOM 700 N N . LEU A 1 86 ? -1.356 -8.164 -9.461 1 97.5 86 LEU A N 1
ATOM 701 C CA . LEU A 1 86 ? -1.151 -9.469 -10.078 1 97.5 86 LEU A 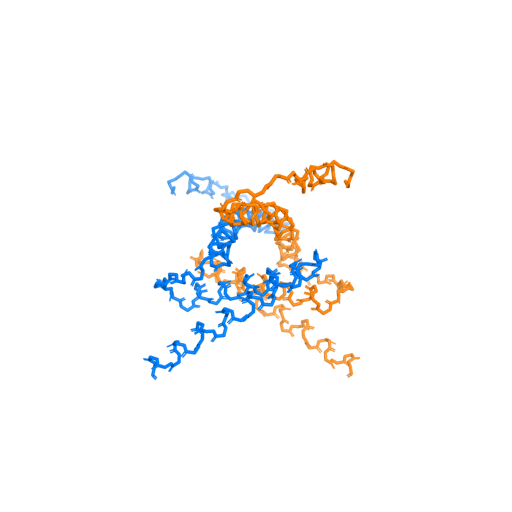CA 1
ATOM 702 C C . LEU A 1 86 ? -2.275 -9.789 -11.055 1 97.5 86 LEU A C 1
ATOM 704 O O . LEU A 1 86 ? -2.025 -10.297 -12.156 1 97.5 86 LEU A O 1
ATOM 708 N N . ARG A 1 87 ? -3.527 -9.422 -10.648 1 96.25 87 ARG A N 1
ATOM 709 C CA . ARG A 1 87 ? -4.66 -9.672 -11.531 1 96.25 87 ARG A CA 1
ATOM 710 C C . ARG A 1 87 ? -4.582 -8.797 -12.781 1 96.25 87 ARG A C 1
ATOM 712 O O . ARG A 1 87 ? -4.816 -9.273 -13.891 1 96.25 87 ARG A O 1
ATOM 719 N N . ARG A 1 88 ? -4.215 -7.641 -12.648 1 94.75 88 ARG A N 1
ATOM 720 C CA . ARG A 1 88 ? -4.082 -6.727 -13.773 1 94.75 88 ARG A CA 1
ATOM 721 C C . ARG A 1 88 ? -2.98 -7.188 -14.727 1 94.75 88 ARG A C 1
ATOM 723 O O . ARG A 1 88 ? -3.057 -6.953 -15.938 1 94.75 88 ARG A O 1
ATOM 730 N N . MET A 1 89 ? -1.972 -7.914 -14.211 1 94.31 89 MET A N 1
ATOM 731 C CA . MET A 1 89 ? -0.855 -8.414 -15.008 1 94.31 89 MET A CA 1
ATOM 732 C C . MET A 1 89 ? -1.161 -9.805 -15.562 1 94.31 89 MET A C 1
ATOM 734 O O . MET A 1 89 ? -0.271 -10.477 -16.078 1 94.31 89 MET A O 1
ATOM 738 N N . LYS A 1 90 ? -2.361 -10.258 -15.297 1 95.12 90 LYS A N 1
ATOM 739 C CA . LYS A 1 90 ? -2.877 -11.539 -15.773 1 95.12 90 LYS A CA 1
ATOM 740 C C . LYS A 1 90 ? -2.129 -12.703 -15.141 1 95.12 90 LYS A C 1
ATOM 742 O O . LYS A 1 90 ? -1.97 -13.758 -15.758 1 95.12 90 LYS A O 1
ATOM 747 N N . GLN A 1 91 ? -1.506 -12.438 -13.914 1 95.25 91 GLN A N 1
ATOM 748 C CA . GLN A 1 91 ? -0.923 -13.508 -13.117 1 95.25 91 GLN A CA 1
ATOM 749 C C . GLN A 1 91 ? -1.948 -14.094 -12.148 1 95.25 91 GLN A C 1
ATOM 751 O O . GLN A 1 91 ? -1.769 -14.016 -10.93 1 95.25 91 GLN A O 1
ATOM 756 N N . GLU A 1 92 ? -2.959 -14.75 -12.648 1 94.56 92 GLU A N 1
ATOM 757 C CA . GLU A 1 92 ? -4.141 -15.188 -11.906 1 94.56 92 GLU A CA 1
ATOM 758 C C . GLU A 1 92 ? -3.781 -16.234 -10.859 1 94.56 92 GLU A C 1
ATOM 760 O O . GLU A 1 92 ? -4.293 -16.203 -9.734 1 94.56 92 GLU A O 1
ATOM 765 N N . GLU A 1 93 ? -3.006 -17.125 -11.266 1 92 93 GLU A N 1
ATOM 766 C CA . GLU A 1 93 ? -2.639 -18.188 -10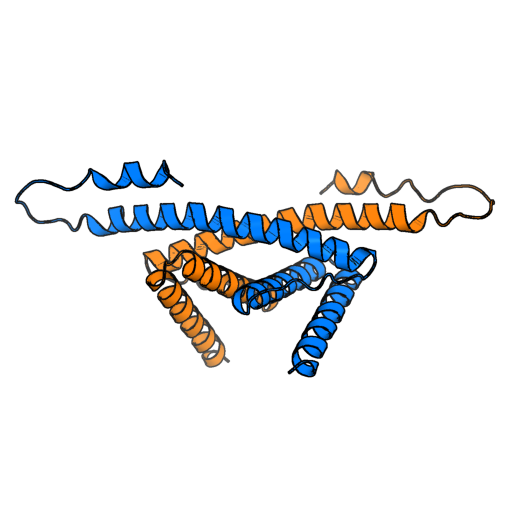.336 1 92 93 GLU A CA 1
ATOM 767 C C . GLU A 1 93 ? -1.911 -17.641 -9.117 1 92 93 GLU A C 1
ATOM 769 O O . GLU A 1 93 ? -2.193 -18.031 -7.984 1 92 93 GLU A O 1
ATOM 774 N N . LEU A 1 94 ? -0.991 -16.75 -9.398 1 93.75 94 LEU A N 1
ATOM 775 C CA . LEU A 1 94 ? -0.258 -16.125 -8.297 1 93.75 94 LEU A CA 1
ATOM 776 C C . LEU A 1 94 ? -1.191 -15.312 -7.41 1 93.75 94 LEU A C 1
ATOM 778 O O . LEU A 1 94 ? -1.065 -15.328 -6.184 1 93.75 94 LEU A O 1
ATOM 782 N N . ALA A 1 95 ? -2.111 -14.594 -7.988 1 95.44 95 ALA A N 1
ATOM 783 C CA . ALA A 1 95 ? -3.092 -13.812 -7.238 1 95.44 95 ALA A CA 1
ATOM 784 C C . ALA A 1 95 ? -3.924 -14.711 -6.324 1 95.44 95 ALA A C 1
ATOM 786 O O . ALA A 1 95 ? -4.141 -14.383 -5.156 1 95.44 95 ALA A O 1
ATOM 787 N N . ASP A 1 96 ? -4.309 -15.859 -6.852 1 93.25 96 ASP A N 1
ATOM 788 C CA . ASP A 1 96 ? -5.117 -16.797 -6.078 1 93.25 96 ASP A CA 1
ATOM 789 C C . ASP A 1 96 ? -4.316 -17.391 -4.918 1 93.25 96 ASP A C 1
ATOM 791 O O . ASP A 1 96 ? -4.844 -17.562 -3.82 1 93.25 96 ASP A O 1
ATOM 795 N N . ARG A 1 97 ? -3.111 -17.703 -5.184 1 91.06 97 ARG A N 1
ATOM 796 C CA . ARG A 1 97 ? -2.268 -18.234 -4.125 1 91.06 97 ARG A CA 1
ATOM 797 C C . ARG A 1 97 ? -2.068 -17.219 -3.01 1 91.06 97 ARG A C 1
ATOM 799 O O . ARG A 1 97 ? -2.094 -17.578 -1.827 1 91.06 97 ARG A O 1
ATOM 806 N N . LEU A 1 98 ? -1.841 -15.977 -3.381 1 93.06 98 LEU A N 1
ATOM 807 C CA . LEU A 1 98 ? -1.697 -14.914 -2.385 1 93.06 98 LEU A CA 1
ATOM 808 C C . LEU A 1 98 ? -2.971 -14.773 -1.558 1 93.06 98 LEU A C 1
ATOM 810 O O . LEU A 1 98 ? -2.908 -14.648 -0.332 1 93.06 98 LEU A O 1
ATOM 814 N N . GLN A 1 99 ? -4.043 -14.789 -2.158 1 91.75 99 GLN A N 1
ATOM 815 C CA . GLN A 1 99 ? -5.328 -14.664 -1.477 1 91.75 99 GLN A CA 1
ATOM 816 C C . GLN A 1 99 ? -5.539 -15.797 -0.484 1 91.75 99 GLN A C 1
ATOM 818 O O . GLN A 1 99 ? -6.055 -15.586 0.614 1 91.75 99 GLN A O 1
ATOM 823 N N . SER A 1 100 ? -5.156 -16.969 -0.854 1 87.31 100 SER A N 1
ATOM 824 C CA . SER A 1 100 ? -5.316 -18.141 -0.002 1 87.31 100 SER A CA 1
ATOM 825 C C . SER A 1 100 ? -4.398 -18.078 1.215 1 87.31 100 SER A C 1
ATOM 827 O O . SER A 1 100 ? -4.723 -18.609 2.275 1 87.31 100 SER A O 1
ATOM 829 N N . SER A 1 101 ? -3.275 -17.469 1.049 1 82.94 101 SER A N 1
ATOM 830 C CA . SER A 1 101 ? -2.305 -17.344 2.133 1 82.94 101 SER A CA 1
ATOM 831 C C . SER A 1 101 ? -2.789 -16.375 3.207 1 82.94 101 SER A C 1
ATOM 833 O O . SER A 1 101 ? -2.371 -16.469 4.363 1 82.94 101 SER A O 1
ATOM 835 N N . LYS A 1 102 ? -3.506 -15.344 2.865 1 76.56 102 LYS A N 1
ATOM 836 C CA . LYS A 1 102 ? -4.094 -14.391 3.799 1 76.56 102 LYS A CA 1
ATOM 837 C C . LYS A 1 102 ? -5.07 -15.078 4.75 1 76.56 102 LYS A C 1
ATOM 839 O O . LYS A 1 102 ? -5.133 -14.742 5.934 1 76.56 102 LYS A O 1
ATOM 844 N N . ARG A 1 103 ? -5.789 -15.977 4.254 1 65.69 103 ARG A N 1
ATOM 845 C CA . ARG A 1 103 ? -6.836 -16.672 4.992 1 65.69 103 ARG A CA 1
ATOM 846 C C . ARG A 1 103 ? -6.238 -17.578 6.07 1 65.69 103 ARG A C 1
ATOM 848 O O . ARG A 1 103 ? -6.785 -17.688 7.168 1 65.69 103 ARG A O 1
ATOM 855 N N . ILE A 1 104 ? -5.137 -17.984 5.832 1 57.44 104 ILE A N 1
ATOM 856 C CA . ILE A 1 104 ? -4.492 -18.875 6.793 1 57.44 104 ILE A CA 1
ATOM 857 C C . ILE A 1 104 ? -3.955 -18.062 7.969 1 57.44 104 ILE A C 1
ATOM 859 O O . ILE A 1 104 ? -4.094 -18.469 9.125 1 57.44 104 ILE A O 1
ATOM 863 N N . SER A 1 105 ? -3.48 -16.875 7.672 1 56.91 105 SER A N 1
ATOM 864 C CA . SER A 1 105 ? -2.924 -16.047 8.734 1 56.91 105 SER A CA 1
ATOM 865 C C . SER A 1 105 ? -4.016 -15.539 9.672 1 56.91 105 SER A C 1
ATOM 867 O O . SER A 1 105 ? -3.807 -15.43 10.875 1 56.91 105 SER A O 1
ATOM 869 N N . LEU A 1 106 ? -5.16 -15.242 9.234 1 56.84 106 LEU A N 1
ATOM 870 C CA . LEU A 1 106 ? -6.262 -14.75 10.055 1 56.84 106 LEU A CA 1
ATOM 871 C C . LEU A 1 106 ? -6.855 -15.875 10.898 1 56.84 106 LEU A C 1
ATOM 873 O O . LEU A 1 106 ? -7.289 -15.641 12.031 1 56.84 106 LEU A O 1
ATOM 877 N N . LYS A 1 107 ? -6.855 -17.062 10.359 1 56.16 107 LYS A N 1
ATOM 878 C CA . LYS A 1 107 ? -7.398 -18.188 11.125 1 56.16 107 LYS A CA 1
ATOM 879 C C . LYS A 1 107 ? -6.508 -18.516 12.328 1 56.16 107 LYS A C 1
ATOM 881 O O . LYS A 1 107 ? -7.008 -18.859 13.398 1 56.16 107 LYS A O 1
ATOM 886 N N . VAL A 1 108 ? -5.332 -18.312 12.195 1 50.22 108 VAL A N 1
ATOM 887 C CA . VAL A 1 108 ? -4.418 -18.625 13.281 1 50.22 108 VAL A CA 1
ATOM 888 C C . VAL A 1 108 ? -4.488 -17.547 14.359 1 50.22 108 VAL A C 1
ATOM 890 O O . VAL A 1 108 ? -4.41 -17.844 15.555 1 50.22 108 VAL A O 1
ATOM 893 N N . SER A 1 109 ? -4.609 -16.375 13.938 1 48.44 109 SER A N 1
ATOM 894 C CA . SER A 1 109 ? -4.68 -15.312 14.945 1 48.44 109 SER A CA 1
ATOM 895 C C . SER A 1 109 ? -5.973 -15.398 15.742 1 48.44 109 SER A C 1
ATOM 897 O O . SER A 1 109 ? -6.008 -15.016 16.922 1 48.44 109 SER A O 1
ATOM 899 N N . ALA A 1 110 ? -6.992 -15.789 15.172 1 51.03 110 ALA A N 1
ATOM 900 C CA . ALA A 1 110 ? -8.266 -15.93 15.875 1 51.03 110 ALA A CA 1
ATOM 901 C C . ALA A 1 110 ? -8.242 -17.141 16.797 1 51.03 110 ALA A C 1
ATOM 903 O O . ALA A 1 110 ? -8.898 -17.141 17.844 1 51.03 110 ALA A O 1
ATOM 904 N N . ALA A 1 111 ? -7.523 -18.172 16.359 1 47.75 111 ALA A N 1
ATOM 905 C CA . ALA A 1 111 ? -7.504 -19.375 17.203 1 47.75 111 ALA A CA 1
ATOM 906 C C . ALA A 1 111 ? -6.656 -19.156 18.453 1 47.75 111 ALA A C 1
ATOM 908 O O . ALA A 1 111 ? -6.82 -19.859 19.453 1 47.75 111 ALA A O 1
ATOM 909 N N . ASP A 1 112 ? -5.719 -18.453 18.328 1 42.56 112 ASP A N 1
ATOM 910 C CA . ASP A 1 112 ? -4.875 -18.203 19.5 1 42.56 112 ASP A CA 1
ATOM 911 C C . ASP A 1 112 ? -5.508 -17.156 20.422 1 42.56 112 ASP A C 1
ATOM 913 O O . ASP A 1 112 ? -5 -16.891 21.516 1 42.56 112 ASP A O 1
ATOM 917 N N . LYS A 1 113 ? -6.625 -16.578 19.969 1 34.84 113 LYS A N 1
ATOM 918 C CA . LYS A 1 113 ? -7.348 -15.758 20.938 1 34.84 113 LYS A CA 1
ATOM 919 C C . LYS A 1 113 ? -8.461 -16.562 21.609 1 34.84 113 LYS A C 1
ATOM 921 O O . LYS A 1 113 ? -9.156 -17.344 20.953 1 34.84 113 LYS A O 1
ATOM 926 N N . MET B 1 1 ? 8.016 -2.748 -24.375 1 26.44 1 MET B N 1
ATOM 927 C CA . MET B 1 1 ? 7.066 -3.799 -24.734 1 26.44 1 MET B CA 1
ATOM 928 C C . MET B 1 1 ? 7.777 -4.969 -25.406 1 26.44 1 MET B C 1
ATOM 930 O O . MET B 1 1 ? 7.457 -6.129 -25.141 1 26.44 1 MET B O 1
ATOM 934 N N . ASP B 1 2 ? 8.727 -4.672 -26.375 1 29.8 2 ASP B N 1
ATOM 935 C CA . ASP B 1 2 ? 9.406 -5.551 -27.328 1 29.8 2 ASP B CA 1
ATOM 936 C C . ASP B 1 2 ? 10.523 -6.344 -26.641 1 29.8 2 ASP B C 1
ATOM 938 O O . ASP B 1 2 ? 10.797 -7.484 -27.016 1 29.8 2 ASP B O 1
ATOM 942 N N . LEU B 1 3 ? 11.273 -5.773 -25.625 1 30.14 3 LEU B N 1
ATOM 943 C CA . LEU B 1 3 ? 12.523 -6.375 -25.172 1 30.14 3 LEU B CA 1
ATOM 944 C C . LEU B 1 3 ? 12.258 -7.594 -24.297 1 30.14 3 LEU B C 1
ATOM 946 O O . LEU B 1 3 ? 12.945 -8.609 -24.406 1 30.14 3 LEU B O 1
ATOM 950 N N . MET B 1 4 ? 11.211 -7.504 -23.281 1 31.75 4 MET B N 1
ATOM 951 C CA . MET B 1 4 ? 11.094 -8.617 -22.344 1 31.75 4 MET B CA 1
ATOM 952 C C . MET B 1 4 ? 10.445 -9.828 -23.016 1 31.75 4 MET B C 1
ATOM 954 O O . MET B 1 4 ? 10.328 -10.891 -22.406 1 31.75 4 MET B O 1
ATOM 958 N N . VAL B 1 5 ? 9.883 -9.836 -24.188 1 31.45 5 VAL B N 1
ATOM 959 C CA . VAL B 1 5 ? 9.305 -10.914 -24.984 1 31.45 5 VAL B CA 1
ATOM 960 C C . VAL B 1 5 ? 10.406 -11.852 -25.469 1 31.45 5 VAL B C 1
ATOM 962 O O . VAL B 1 5 ? 10.203 -13.07 -25.547 1 31.45 5 VAL B O 1
ATOM 965 N N . LEU B 1 6 ? 11.609 -11.414 -25.797 1 30.33 6 LEU B N 1
ATOM 966 C CA . LEU B 1 6 ? 12.664 -12.18 -26.438 1 30.33 6 LEU B CA 1
ATOM 967 C C . LEU B 1 6 ? 13.234 -13.234 -25.5 1 30.33 6 LEU B C 1
ATOM 969 O O . LEU B 1 6 ? 13.688 -14.289 -25.953 1 30.33 6 LEU B O 1
ATOM 973 N N . ILE B 1 7 ? 13.258 -13.125 -24.172 1 28.95 7 ILE B N 1
ATOM 974 C CA . ILE B 1 7 ? 14.102 -13.992 -23.359 1 28.95 7 ILE B CA 1
ATOM 975 C C . ILE B 1 7 ? 13.391 -15.32 -23.125 1 28.95 7 ILE B C 1
ATOM 977 O O . ILE B 1 7 ? 14.008 -16.391 -23.172 1 28.95 7 ILE B O 1
ATOM 981 N N . LEU B 1 8 ? 12.086 -15.398 -22.922 1 30.98 8 LEU B N 1
ATOM 982 C CA . LEU B 1 8 ? 11.547 -16.625 -22.344 1 30.98 8 LEU B CA 1
ATOM 983 C C . LEU B 1 8 ? 11.328 -17.688 -23.422 1 30.98 8 LEU B C 1
ATOM 985 O O . LEU B 1 8 ? 10.797 -18.766 -23.141 1 30.98 8 LEU B O 1
ATOM 989 N N . HIS B 1 9 ? 11.484 -17.484 -24.688 1 29.72 9 HIS B N 1
ATOM 990 C CA . HIS B 1 9 ? 11.125 -18.531 -25.641 1 29.72 9 HIS B CA 1
ATOM 991 C C . HIS B 1 9 ? 12.094 -19.703 -25.562 1 29.72 9 HIS B C 1
ATOM 993 O O . HIS B 1 9 ? 11.836 -20.766 -26.141 1 29.72 9 HIS B O 1
ATOM 999 N N . ARG B 1 10 ? 13.344 -19.594 -25.188 1 31.05 10 ARG B N 1
ATOM 1000 C CA . ARG B 1 10 ? 14.258 -20.594 -25.719 1 31.05 10 ARG B CA 1
ATOM 1001 C C . ARG B 1 10 ? 14.227 -21.859 -24.891 1 31.05 10 ARG B C 1
ATOM 1003 O O . ARG B 1 10 ? 15 -22.797 -25.125 1 31.05 10 ARG B O 1
ATOM 1010 N N . VAL B 1 11 ? 13.516 -22.062 -23.656 1 30.11 11 VAL B N 1
ATOM 1011 C CA . VAL B 1 11 ? 14.039 -23.156 -22.859 1 30.11 11 VAL B CA 1
ATOM 1012 C C . VAL B 1 11 ? 13.508 -24.484 -23.375 1 30.11 11 VAL B C 1
ATOM 1014 O O . VAL B 1 11 ? 13.781 -25.547 -22.797 1 30.11 11 VAL B O 1
ATOM 1017 N N . ASP B 1 12 ? 12.516 -24.766 -24.125 1 29.39 12 ASP B N 1
ATOM 1018 C CA . ASP B 1 12 ? 11.906 -26.094 -24.062 1 29.39 12 ASP B CA 1
ATOM 1019 C C . ASP B 1 12 ? 12.766 -27.125 -24.781 1 29.39 12 ASP B C 1
ATOM 1021 O O . ASP B 1 12 ? 12.289 -28.203 -25.109 1 29.39 12 ASP B O 1
ATOM 1025 N N . GLN B 1 13 ? 13.852 -26.953 -25.359 1 27.44 13 GLN B N 1
ATOM 1026 C CA . GLN B 1 13 ? 14.023 -28.062 -26.297 1 27.44 13 GLN B CA 1
ATOM 1027 C C . GLN B 1 13 ? 14.234 -29.375 -25.547 1 27.44 13 GLN B C 1
ATOM 1029 O O . GLN B 1 13 ? 13.57 -30.375 -25.844 1 27.44 13 GLN B O 1
ATOM 1034 N N . GLN B 1 14 ? 15.531 -30 -25.266 1 27.73 14 GLN B N 1
ATOM 1035 C CA . GLN B 1 14 ? 16.031 -31.297 -25.703 1 27.73 14 GLN B CA 1
ATOM 1036 C C . GLN B 1 14 ? 15.633 -32.406 -24.719 1 27.73 14 GLN B C 1
ATOM 1038 O O . GLN B 1 14 ? 15.039 -33.406 -25.109 1 27.73 14 GLN B O 1
ATOM 1043 N N . SER B 1 15 ? 16.656 -33.406 -24.047 1 31.77 15 SER B N 1
ATOM 1044 C CA . SER B 1 15 ? 17.031 -34.844 -23.969 1 31.77 15 SER B CA 1
ATOM 1045 C C . SER B 1 15 ? 16.312 -35.531 -22.812 1 31.77 15 SER B C 1
ATOM 1047 O O . SER B 1 15 ? 15.812 -34.875 -21.891 1 31.77 15 SER B O 1
ATOM 1049 N N . SER B 1 16 ? 16.406 -36.969 -22.516 1 34.62 16 SER B N 1
ATOM 1050 C CA . SER B 1 16 ? 15.898 -38.25 -22 1 34.62 16 SER B CA 1
ATOM 1051 C C . SER B 1 16 ? 15.875 -38.25 -20.469 1 34.62 16 SER B C 1
ATOM 1053 O O . SER B 1 16 ? 15.211 -39.062 -19.859 1 34.62 16 SER B O 1
ATOM 1055 N N . GLU B 1 17 ? 17.141 -38.219 -19.812 1 38.81 17 GLU B N 1
ATOM 1056 C CA . GLU B 1 17 ? 17.594 -38.719 -18.531 1 38.81 17 GLU B CA 1
ATOM 1057 C C . GLU B 1 17 ? 16.734 -38.219 -17.391 1 38.81 17 GLU B C 1
ATOM 1059 O O . GLU B 1 17 ? 16.078 -37.156 -17.516 1 38.81 17 GLU B O 1
ATOM 1064 N N . THR B 1 18 ? 16.938 -38.875 -16.062 1 38.81 18 THR B N 1
ATOM 1065 C CA . THR B 1 18 ? 16.234 -38.875 -14.789 1 38.81 18 THR B CA 1
ATOM 1066 C C . THR B 1 18 ? 15.922 -37.469 -14.352 1 38.81 18 THR B C 1
ATOM 1068 O O . THR B 1 18 ? 16.828 -36.688 -14.047 1 38.81 18 THR B O 1
ATOM 1071 N N . PRO B 1 19 ? 15.016 -36.719 -14.906 1 37.59 19 PRO B N 1
ATOM 1072 C CA . PRO B 1 19 ? 14.867 -35.281 -14.969 1 37.59 19 PRO B CA 1
ATOM 1073 C C . PRO B 1 19 ? 14.867 -34.625 -13.586 1 37.59 19 PRO B C 1
ATOM 1075 O O . PRO B 1 19 ? 14.016 -34.906 -12.758 1 37.59 19 PRO B O 1
ATOM 1078 N N . SER B 1 20 ? 16 -34.781 -12.727 1 40.06 20 SER B N 1
ATOM 1079 C CA . SER B 1 20 ? 16.172 -33.906 -11.578 1 40.06 20 SER B CA 1
ATOM 1080 C C . SER B 1 20 ? 15.453 -32.594 -11.781 1 40.06 20 SER B C 1
ATOM 1082 O O . SER B 1 20 ? 15.734 -31.859 -12.734 1 40.06 20 SER B O 1
ATOM 1084 N N . GLY B 1 21 ? 14.195 -32.531 -11.555 1 35.84 21 GLY B N 1
ATOM 1085 C CA . GLY B 1 21 ? 13.164 -31.594 -11.969 1 35.84 21 GLY B CA 1
ATOM 1086 C C . GLY B 1 21 ? 13.648 -30.172 -12.031 1 35.84 21 GLY B C 1
ATOM 1087 O O . GLY B 1 21 ? 14.227 -29.656 -11.07 1 35.84 21 GLY B O 1
ATOM 1088 N N . PRO B 1 22 ? 14.305 -29.625 -12.984 1 44.22 22 PRO B N 1
ATOM 1089 C CA . PRO B 1 22 ? 14.719 -28.312 -13.477 1 44.22 22 PRO B CA 1
ATOM 1090 C C . PRO B 1 22 ? 13.844 -27.188 -12.945 1 44.22 22 PRO B C 1
ATOM 1092 O O . PRO B 1 22 ? 13.961 -26.047 -13.398 1 44.22 22 PRO B O 1
ATOM 1095 N N . SER B 1 23 ? 12.602 -27.344 -12.547 1 45.5 23 SER B N 1
ATOM 1096 C CA . SER B 1 23 ? 11.312 -26.672 -12.469 1 45.5 23 SER B CA 1
ATOM 1097 C C . SER B 1 23 ? 11.328 -25.578 -11.414 1 45.5 23 SER B C 1
ATOM 1099 O O . SER B 1 23 ? 10.68 -24.531 -11.578 1 45.5 23 SER B O 1
ATOM 1101 N N . VAL B 1 24 ? 11.812 -25.969 -10.32 1 50.22 24 VAL B N 1
ATOM 1102 C CA . VAL B 1 24 ? 11.836 -24.953 -9.266 1 50.22 24 VAL B CA 1
ATOM 1103 C C . VAL B 1 24 ? 12.664 -23.766 -9.711 1 50.22 24 VAL B C 1
ATOM 1105 O O . VAL B 1 24 ? 12.32 -22.609 -9.422 1 50.22 24 VAL B O 1
ATOM 1108 N N . GLN B 1 25 ? 13.883 -24.078 -10.219 1 48.66 25 GLN B N 1
ATOM 1109 C CA . GLN B 1 25 ? 14.734 -22.969 -10.648 1 48.66 25 GLN B CA 1
ATOM 1110 C C . GLN B 1 25 ? 14.031 -22.125 -11.711 1 48.66 25 GLN B C 1
ATOM 1112 O O . GLN B 1 25 ? 14.102 -20.891 -11.672 1 48.66 25 GLN B O 1
ATOM 1117 N N . GLN B 1 26 ? 13.617 -22.828 -12.758 1 51.94 26 GLN B N 1
ATOM 1118 C CA . GLN B 1 26 ? 12.922 -22.078 -13.797 1 51.94 26 GLN B CA 1
ATOM 1119 C C . GLN B 1 26 ? 11.711 -21.328 -13.234 1 51.94 26 GLN B C 1
ATOM 1121 O O . GLN B 1 26 ? 11.422 -20.203 -13.641 1 51.94 26 GLN B O 1
ATOM 1126 N N . HIS B 1 27 ? 11.062 -22.078 -12.227 1 58.5 27 HIS B N 1
ATOM 1127 C CA . HIS B 1 27 ? 9.891 -21.438 -11.625 1 58.5 27 HIS B CA 1
ATOM 1128 C C . HIS B 1 27 ? 10.297 -20.219 -10.805 1 58.5 27 HIS B C 1
ATOM 1130 O O . HIS B 1 27 ? 9.594 -19.203 -10.812 1 58.5 27 HIS B O 1
ATOM 1136 N N . GLN B 1 28 ? 11.453 -20.344 -10.164 1 66.75 28 GLN B N 1
ATOM 1137 C CA . GLN B 1 28 ? 11.906 -19.219 -9.352 1 66.75 28 GLN B CA 1
ATOM 1138 C C . GLN B 1 28 ? 12.273 -18.031 -10.234 1 66.75 28 GLN B C 1
ATOM 1140 O O . GLN B 1 28 ? 12.039 -16.875 -9.859 1 66.75 28 GLN B O 1
ATOM 1145 N N . THR B 1 29 ? 12.844 -18.406 -11.422 1 71.5 29 THR B N 1
ATOM 1146 C CA . THR B 1 29 ? 13.219 -17.312 -12.32 1 71.5 29 THR B CA 1
ATOM 1147 C C . THR B 1 29 ? 11.984 -16.562 -12.805 1 71.5 29 THR B C 1
ATOM 1149 O O . THR B 1 29 ? 11.977 -15.328 -12.852 1 71.5 29 THR B O 1
ATOM 1152 N N . GLN B 1 30 ? 11.016 -17.406 -13.141 1 86 30 GLN B N 1
ATOM 1153 C CA . GLN B 1 30 ? 9.789 -16.75 -13.594 1 86 30 GLN B CA 1
ATOM 1154 C C . GLN B 1 30 ? 9.188 -15.883 -12.5 1 86 30 GLN B C 1
ATOM 1156 O O . GLN B 1 30 ? 8.828 -14.727 -12.742 1 86 30 GLN B O 1
ATOM 1161 N N . LEU B 1 31 ? 9.211 -16.406 -11.328 1 91 31 LEU B N 1
ATOM 1162 C CA . LEU B 1 31 ? 8.672 -15.648 -10.203 1 91 31 LEU B CA 1
ATOM 1163 C C . LEU B 1 31 ? 9.484 -14.375 -9.969 1 91 31 LEU B C 1
ATOM 1165 O O . LEU B 1 31 ? 8.914 -13.312 -9.711 1 91 31 LEU B O 1
ATOM 1169 N N . ASP B 1 32 ? 10.797 -14.523 -10.133 1 91.62 32 ASP B N 1
ATOM 1170 C CA . ASP B 1 32 ? 11.664 -13.367 -9.961 1 91.62 32 ASP B CA 1
ATOM 1171 C C . ASP B 1 32 ? 11.344 -12.281 -10.984 1 91.62 32 ASP B C 1
ATOM 1173 O O . ASP B 1 32 ? 11.328 -11.094 -10.656 1 91.62 32 ASP B O 1
ATOM 1177 N N . SER B 1 33 ? 11.125 -12.57 -12.188 1 93.62 33 SER B N 1
ATOM 1178 C CA . SER B 1 33 ? 10.812 -11.609 -13.242 1 93.62 33 SER B CA 1
ATOM 1179 C C . SER B 1 33 ? 9.484 -10.906 -12.984 1 93.62 33 SER B C 1
ATOM 1181 O O . SER 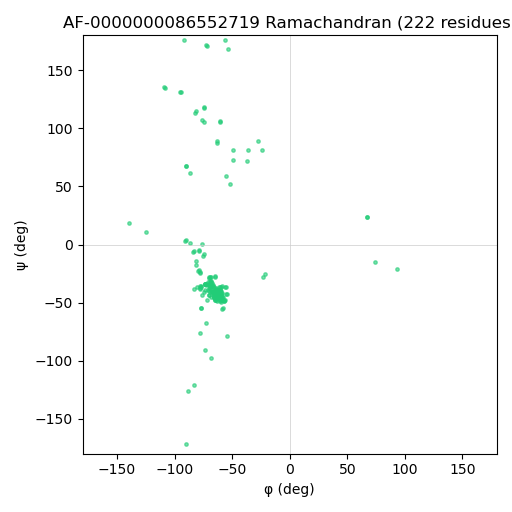B 1 33 ? 9.367 -9.703 -13.188 1 93.62 33 SER B O 1
ATOM 1183 N N . ILE B 1 34 ? 8.555 -11.703 -12.562 1 96.38 34 ILE B N 1
ATOM 1184 C CA . ILE B 1 34 ? 7.238 -11.141 -12.266 1 96.38 34 ILE B CA 1
ATOM 1185 C C . ILE B 1 34 ? 7.352 -10.133 -11.125 1 96.38 34 ILE B C 1
ATOM 1187 O O . ILE B 1 34 ? 6.801 -9.031 -11.203 1 96.38 34 ILE B O 1
ATOM 1191 N N . PHE B 1 35 ? 8.133 -10.445 -10.125 1 96.25 35 PHE B N 1
ATOM 1192 C CA . PHE B 1 35 ? 8.18 -9.594 -8.945 1 96.25 35 PHE B CA 1
ATOM 1193 C C . PHE B 1 35 ? 9.039 -8.359 -9.211 1 96.25 35 PHE B C 1
ATOM 1195 O O . PHE B 1 35 ? 8.836 -7.312 -8.594 1 96.25 35 PHE B O 1
ATOM 1202 N N . LEU B 1 36 ? 9.953 -8.492 -10.18 1 96.56 36 LEU B N 1
ATOM 1203 C CA . LEU B 1 36 ? 10.664 -7.285 -10.586 1 96.56 36 LEU B CA 1
ATOM 1204 C C . LEU B 1 36 ? 9.711 -6.277 -11.211 1 96.56 36 LEU B C 1
ATOM 1206 O O . LEU B 1 36 ? 9.734 -5.094 -10.867 1 96.56 36 LEU B O 1
ATOM 1210 N N . LEU B 1 37 ? 8.883 -6.719 -12.117 1 97.31 37 LEU B N 1
ATOM 1211 C CA . LEU B 1 37 ? 7.906 -5.859 -12.773 1 97.31 37 LEU B CA 1
ATOM 1212 C C . LEU B 1 37 ? 6.852 -5.383 -11.781 1 97.31 37 LEU B C 1
ATOM 1214 O O . LEU B 1 37 ? 6.457 -4.211 -11.797 1 97.31 37 LEU B O 1
ATOM 1218 N N . LEU B 1 38 ? 6.43 -6.297 -10.93 1 97.56 38 LEU B N 1
ATOM 1219 C CA . LEU B 1 38 ? 5.426 -5.988 -9.922 1 97.56 38 LEU B CA 1
ATOM 1220 C C . LEU B 1 38 ? 5.902 -4.871 -9 1 97.56 38 LEU B C 1
ATOM 1222 O O . LEU B 1 38 ? 5.168 -3.914 -8.742 1 97.56 38 LEU B O 1
ATOM 1226 N N . GLU B 1 39 ? 7.109 -5.008 -8.539 1 98.25 39 GLU B N 1
ATOM 1227 C CA . GLU B 1 39 ? 7.676 -3.992 -7.652 1 98.25 39 GLU B CA 1
ATOM 1228 C C . GLU B 1 39 ? 7.711 -2.627 -8.336 1 98.25 39 GLU B C 1
ATOM 1230 O O . GLU B 1 39 ? 7.301 -1.624 -7.742 1 98.25 39 GLU B O 1
ATOM 1235 N N . ASP B 1 40 ? 8.172 -2.592 -9.562 1 97.5 40 ASP B N 1
ATOM 1236 C CA . ASP B 1 40 ? 8.234 -1.332 -10.297 1 97.5 40 ASP B CA 1
ATOM 1237 C C . ASP B 1 40 ? 6.844 -0.717 -10.461 1 97.5 40 ASP B C 1
ATOM 1239 O O . ASP B 1 40 ? 6.672 0.49 -10.281 1 97.5 40 ASP B O 1
ATOM 1243 N N . ASN B 1 41 ? 5.879 -1.53 -10.789 1 97.38 41 ASN B N 1
ATOM 1244 C CA . ASN B 1 41 ? 4.516 -1.05 -10.984 1 97.38 41 ASN B CA 1
ATOM 1245 C C . ASN B 1 41 ? 3.914 -0.526 -9.688 1 97.38 41 ASN B C 1
ATOM 1247 O O . ASN B 1 41 ? 3.297 0.542 -9.672 1 97.38 41 ASN B O 1
ATOM 1251 N N . ILE B 1 42 ? 4.098 -1.265 -8.594 1 98.62 42 ILE B N 1
ATOM 1252 C CA . ILE B 1 42 ? 3.488 -0.878 -7.324 1 98.62 42 ILE B CA 1
ATOM 1253 C C . ILE B 1 42 ? 4.188 0.364 -6.773 1 98.62 42 ILE B C 1
ATOM 1255 O O . ILE B 1 42 ? 3.533 1.272 -6.254 1 98.62 42 ILE B O 1
ATOM 1259 N N . VAL B 1 43 ? 5.512 0.476 -6.895 1 98.5 43 VAL B N 1
ATOM 1260 C CA . VAL B 1 43 ? 6.242 1.647 -6.422 1 98.5 43 VAL B CA 1
ATOM 1261 C C . VAL B 1 43 ? 5.801 2.881 -7.207 1 98.5 43 VAL B C 1
ATOM 1263 O O . VAL B 1 43 ? 5.609 3.955 -6.629 1 98.5 43 VAL B O 1
ATOM 1266 N N . THR B 1 44 ? 5.629 2.746 -8.531 1 98.19 44 THR B N 1
ATOM 1267 C CA . THR B 1 44 ? 5.137 3.85 -9.352 1 98.19 44 THR B CA 1
ATOM 1268 C C . THR B 1 44 ? 3.746 4.281 -8.891 1 98.19 44 THR B C 1
ATOM 1270 O O . THR B 1 44 ? 3.477 5.48 -8.758 1 98.19 44 THR B O 1
ATOM 1273 N N . PHE B 1 45 ? 2.922 3.287 -8.648 1 97.75 45 PHE B N 1
ATOM 1274 C CA . PHE B 1 45 ? 1.584 3.553 -8.133 1 97.75 45 PHE B CA 1
ATOM 1275 C C . PHE B 1 45 ? 1.65 4.285 -6.797 1 97.75 45 PHE B C 1
ATOM 1277 O O . PHE B 1 45 ? 0.941 5.273 -6.59 1 97.75 45 PHE B O 1
ATOM 1284 N N . VAL B 1 46 ? 2.48 3.848 -5.836 1 98.31 46 VAL B N 1
ATOM 1285 C CA . VAL B 1 46 ? 2.617 4.426 -4.504 1 98.31 46 VAL B CA 1
ATOM 1286 C C . VAL B 1 46 ? 3.07 5.883 -4.617 1 98.31 46 VAL B C 1
ATOM 1288 O O . VAL B 1 46 ? 2.492 6.77 -3.984 1 98.31 46 VAL B O 1
ATOM 1291 N N . LYS B 1 47 ? 4.02 6.137 -5.453 1 97.69 47 LYS B N 1
ATOM 1292 C CA . LYS B 1 47 ? 4.539 7.492 -5.605 1 97.69 47 LYS B CA 1
ATOM 1293 C C . LYS B 1 47 ? 3.477 8.43 -6.176 1 97.69 47 LYS B C 1
ATOM 1295 O O . LYS B 1 47 ? 3.297 9.547 -5.684 1 97.69 47 LYS B O 1
ATOM 1300 N N . LYS B 1 48 ? 2.752 7.984 -7.184 1 95.94 48 LYS B N 1
ATOM 1301 C CA . LYS B 1 48 ? 1.697 8.789 -7.797 1 95.94 48 LYS B CA 1
ATOM 1302 C C . LYS B 1 48 ? 0.578 9.078 -6.801 1 95.94 48 LYS B C 1
ATOM 1304 O O . LYS B 1 48 ? 0.099 10.211 -6.715 1 95.94 48 LYS B O 1
ATOM 1309 N N . GLU B 1 49 ? 0.143 8.023 -6.133 1 95.56 49 GLU B N 1
ATOM 1310 C CA . GLU B 1 49 ? -0.951 8.188 -5.18 1 95.56 49 GLU B CA 1
ATOM 1311 C C . GLU B 1 49 ? -0.55 9.109 -4.031 1 95.56 49 GLU B C 1
ATOM 1313 O O . GLU B 1 49 ? -1.36 9.906 -3.557 1 95.56 49 GLU B O 1
ATOM 1318 N N . LEU B 1 50 ? 0.704 9 -3.465 1 96.19 50 LEU B N 1
ATOM 1319 C CA . LEU B 1 50 ? 1.162 9.859 -2.377 1 96.19 50 LEU B CA 1
ATOM 1320 C C . LEU B 1 50 ? 1.171 11.32 -2.807 1 96.19 50 LEU B C 1
ATOM 1322 O O . LEU B 1 50 ? 0.887 12.211 -2 1 96.19 50 LEU B O 1
ATOM 1326 N N . LYS B 1 51 ? 1.515 11.547 -4.059 1 93.81 51 LYS B N 1
ATOM 1327 C CA . LYS B 1 51 ? 1.433 12.914 -4.582 1 93.81 51 LYS B CA 1
ATOM 1328 C C . LYS B 1 51 ? -0.003 13.43 -4.551 1 93.81 51 LYS B C 1
ATOM 1330 O O . LYS B 1 51 ? -0.246 14.578 -4.195 1 93.81 51 LYS B O 1
ATOM 1335 N N . LYS B 1 52 ? -0.925 12.609 -4.922 1 91.12 52 LYS B N 1
ATOM 1336 C CA . LYS B 1 52 ? -2.332 12.992 -4.883 1 91.12 52 LYS B CA 1
ATOM 1337 C C . LYS B 1 52 ? -2.791 13.266 -3.453 1 91.12 52 LYS B C 1
ATOM 1339 O O . LYS B 1 52 ? -3.533 14.219 -3.203 1 91.12 52 LYS B O 1
ATOM 1344 N N . ILE B 1 53 ? -2.389 12.375 -2.523 1 93.12 53 ILE B N 1
ATOM 1345 C CA . ILE B 1 53 ? -2.764 12.539 -1.124 1 93.12 53 ILE B CA 1
ATOM 1346 C C . ILE B 1 53 ? -2.201 13.859 -0.596 1 93.12 53 ILE B C 1
ATOM 1348 O O . ILE B 1 53 ? -2.877 14.578 0.148 1 93.12 53 ILE B O 1
ATOM 1352 N N . GLN B 1 54 ? -1.018 14.133 -0.966 1 93.12 54 GLN B N 1
ATOM 1353 C CA . GLN B 1 54 ? -0.406 15.391 -0.548 1 93.12 54 GLN B CA 1
ATOM 1354 C C . GLN B 1 54 ? -1.203 16.594 -1.059 1 93.12 54 GLN B C 1
ATOM 1356 O O . GLN B 1 54 ? -1.434 17.547 -0.321 1 93.12 54 GLN B O 1
ATOM 1361 N N . LYS B 1 55 ? -1.546 16.5 -2.266 1 89.81 55 LYS B N 1
ATOM 1362 C CA . LYS B 1 55 ? -2.363 17.562 -2.838 1 89.81 55 LYS B CA 1
ATOM 1363 C C . LYS B 1 55 ? -3.699 17.688 -2.111 1 89.81 55 LYS B C 1
ATOM 1365 O O . LYS B 1 55 ? -4.164 18.797 -1.833 1 89.81 55 LYS B O 1
ATOM 1370 N N . LEU B 1 56 ? -4.328 16.594 -1.899 1 86.62 56 LEU B N 1
ATOM 1371 C CA . LEU B 1 56 ? -5.605 16.547 -1.193 1 86.62 56 LEU B CA 1
ATOM 1372 C C . LEU B 1 56 ? -5.492 17.219 0.169 1 86.62 56 LEU B C 1
ATOM 1374 O O . LEU B 1 56 ? -6.375 17.984 0.563 1 86.62 56 LEU B O 1
ATOM 1378 N N . LEU B 1 57 ? -4.445 16.969 0.834 1 88.88 57 LEU B N 1
ATOM 1379 C CA . LEU B 1 57 ? -4.27 17.453 2.195 1 88.88 57 LEU B CA 1
ATOM 1380 C C . LEU B 1 57 ? -3.846 18.922 2.193 1 88.88 57 LEU B C 1
ATOM 1382 O O . LEU B 1 57 ? -3.945 19.609 3.215 1 88.88 57 LEU B O 1
ATOM 1386 N N . SER B 1 58 ? -3.285 19.453 1.202 1 80.5 58 SER B N 1
ATOM 1387 C CA . SER B 1 58 ? -2.887 20.859 1.11 1 80.5 58 SER B CA 1
ATOM 1388 C C . SER B 1 58 ? -4.086 21.75 0.83 1 80.5 58 SER B C 1
ATOM 1390 O O . SER B 1 58 ? -4.086 22.938 1.2 1 80.5 58 SER B O 1
ATOM 1392 N N . GLN B 1 59 ? -4.848 21.547 -0.164 1 68.12 59 GLN B N 1
ATOM 1393 C CA . GLN B 1 59 ? -5.867 22.5 -0.595 1 68.12 59 GLN B CA 1
ATOM 1394 C C . GLN B 1 59 ? -7.242 21.844 -0.659 1 68.12 59 GLN B C 1
ATOM 1396 O O . GLN B 1 59 ? -8.234 22.5 -0.968 1 68.12 59 GLN B O 1
ATOM 1401 N N . ARG B 1 60 ? -7.566 20.594 -0.166 1 57.75 60 ARG B N 1
ATOM 1402 C CA . ARG B 1 60 ? -8.828 19.906 0.086 1 57.75 60 ARG B CA 1
ATOM 1403 C C . ARG B 1 60 ? -9.477 19.453 -1.218 1 57.75 60 ARG B C 1
ATOM 1405 O O . ARG B 1 60 ? -10.648 19.078 -1.238 1 57.75 60 ARG B O 1
ATOM 1412 N N . GLU B 1 61 ? -9 20.016 -2.508 1 58.09 61 GLU B N 1
ATOM 1413 C CA . GLU B 1 61 ? -9.93 19.625 -3.566 1 58.09 61 GLU B CA 1
ATOM 1414 C C . GLU B 1 61 ? -9.641 18.203 -4.051 1 58.09 61 GLU B C 1
ATOM 1416 O O . GLU B 1 61 ? -8.484 17.797 -4.16 1 58.09 61 GLU B O 1
ATOM 1421 N N . ASP B 1 62 ? -10.555 17.359 -3.824 1 57.12 62 ASP B N 1
ATOM 1422 C CA . ASP B 1 62 ? -10.484 15.992 -4.301 1 57.12 62 ASP B CA 1
ATOM 1423 C C . ASP B 1 62 ? -10.789 15.906 -5.793 1 57.12 62 ASP B C 1
ATOM 1425 O O . ASP B 1 62 ? -11.711 16.562 -6.277 1 57.12 62 ASP B O 1
ATOM 1429 N N . GLU B 1 63 ? -9.797 15.672 -6.598 1 57.88 63 GLU B N 1
ATOM 1430 C CA . GLU B 1 63 ? -10.242 15.391 -7.957 1 57.88 63 GLU B CA 1
ATOM 1431 C C . GLU B 1 63 ? -10.852 13.992 -8.062 1 57.88 63 GLU B C 1
ATOM 1433 O O . GLU B 1 63 ? -10.305 13.031 -7.504 1 57.88 63 GLU B O 1
ATOM 1438 N N . GLU B 1 64 ? -12.062 13.969 -8.414 1 60.88 64 GLU B N 1
ATOM 1439 C CA . GLU B 1 64 ? -12.758 12.727 -8.742 1 60.88 64 GLU B CA 1
ATOM 1440 C C . GLU B 1 64 ? -12.102 12.023 -9.922 1 60.88 64 GLU B C 1
ATOM 1442 O O . GLU B 1 64 ? -11.852 12.633 -10.961 1 60.88 64 GLU B O 1
ATOM 1447 N N . GLU B 1 65 ? -11.445 11.039 -9.648 1 68.19 65 GLU B N 1
ATOM 1448 C CA . GLU B 1 65 ? -10.914 10.242 -10.75 1 68.19 65 GLU B CA 1
ATOM 1449 C C . GLU B 1 65 ? -11.844 9.078 -11.086 1 68.19 65 GLU B C 1
ATOM 1451 O O . GLU B 1 65 ? -12.531 8.547 -10.203 1 68.19 65 GLU B O 1
ATOM 1456 N N . ASP B 1 66 ? -12.125 8.945 -12.352 1 78.62 66 ASP B N 1
ATOM 1457 C CA . ASP B 1 66 ? -12.836 7.762 -12.836 1 78.62 66 ASP B CA 1
ATOM 1458 C C . ASP B 1 66 ? -12.008 6.5 -12.602 1 78.62 66 ASP B C 1
ATOM 1460 O O . ASP B 1 66 ? -11.109 6.184 -13.383 1 78.62 66 ASP B O 1
ATOM 1464 N N . GLU B 1 67 ? -12.172 5.961 -11.484 1 82.19 67 GLU B N 1
ATOM 1465 C CA . GLU B 1 67 ? -11.438 4.758 -11.102 1 82.19 67 GLU B CA 1
ATOM 1466 C C . GLU B 1 67 ? -12.352 3.537 -11.07 1 82.19 67 GLU B C 1
ATOM 1468 O O . GLU B 1 67 ? -13.5 3.631 -10.641 1 82.19 67 GLU B O 1
ATOM 1473 N N . ASP B 1 68 ? -11.812 2.518 -11.656 1 85.69 68 ASP B N 1
ATOM 1474 C CA . ASP B 1 68 ? -12.562 1.277 -11.477 1 85.69 68 ASP B CA 1
ATOM 1475 C C . ASP B 1 68 ? -12.438 0.767 -10.039 1 85.69 68 ASP B C 1
ATOM 1477 O O . ASP B 1 68 ? -11.727 1.361 -9.227 1 85.69 68 ASP B O 1
ATOM 1481 N N . GLU B 1 69 ? -13.242 -0.258 -9.727 1 87.06 69 GLU B N 1
ATOM 1482 C CA . GLU B 1 69 ? -13.336 -0.754 -8.352 1 87.06 69 GLU B CA 1
ATOM 1483 C C . GLU B 1 69 ? -11.977 -1.215 -7.844 1 87.06 69 GLU B C 1
ATOM 1485 O O . GLU B 1 69 ? -11.625 -0.965 -6.688 1 87.06 69 GLU B O 1
ATOM 1490 N N . GLU B 1 70 ? -11.219 -1.781 -8.711 1 88.31 70 GLU B N 1
ATOM 1491 C CA . GLU B 1 70 ? -9.914 -2.289 -8.305 1 88.31 70 GLU B CA 1
ATOM 1492 C C . GLU B 1 70 ? -8.953 -1.146 -7.988 1 88.31 70 GLU B C 1
ATOM 1494 O O . GLU B 1 70 ? -8.211 -1.204 -7.004 1 88.31 70 GLU B O 1
ATOM 1499 N N . GLN B 1 71 ? -8.984 -0.166 -8.852 1 89.19 71 GLN B N 1
ATOM 1500 C CA . GLN B 1 71 ? -8.141 0.998 -8.609 1 89.19 71 GLN B CA 1
ATOM 1501 C C . GLN B 1 71 ? -8.547 1.716 -7.324 1 89.19 71 GLN B C 1
ATOM 1503 O O . GLN B 1 71 ? -7.691 2.127 -6.543 1 89.19 71 GLN B O 1
ATOM 1508 N N . ARG B 1 72 ? -9.812 1.815 -7.164 1 89.94 72 ARG B N 1
ATOM 1509 C CA . ARG B 1 72 ? -10.328 2.461 -5.957 1 89.94 72 ARG B CA 1
ATOM 1510 C C . ARG B 1 72 ? -9.898 1.7 -4.707 1 89.94 72 ARG B C 1
ATOM 1512 O O . ARG B 1 72 ? -9.477 2.305 -3.721 1 89.94 72 ARG B O 1
ATOM 1519 N N . SER B 1 73 ? -10.023 0.379 -4.77 1 92.62 73 SER B N 1
ATOM 1520 C CA . SER B 1 73 ? -9.664 -0.451 -3.627 1 92.62 73 SER B CA 1
ATOM 1521 C C . SER B 1 73 ? -8.172 -0.345 -3.316 1 92.62 73 SER B C 1
ATOM 1523 O O . SER B 1 73 ? -7.777 -0.314 -2.148 1 92.62 73 SER B O 1
ATOM 1525 N N . SER B 1 74 ? -7.391 -0.273 -4.34 1 95.19 74 SER B N 1
ATOM 1526 C CA . SER B 1 74 ? -5.953 -0.106 -4.148 1 95.19 74 SER B CA 1
ATOM 1527 C C . SER B 1 74 ? -5.633 1.247 -3.521 1 95.19 74 SER B C 1
ATOM 1529 O O . SER B 1 74 ? -4.793 1.339 -2.625 1 95.19 74 SER B O 1
ATOM 1531 N N . ARG B 1 75 ? -6.379 2.236 -3.992 1 93.81 75 ARG B N 1
ATOM 1532 C CA . ARG B 1 75 ? -6.195 3.568 -3.426 1 93.81 75 ARG B CA 1
ATOM 1533 C C . ARG B 1 75 ? -6.559 3.59 -1.945 1 93.81 75 ARG B C 1
ATOM 1535 O O . ARG B 1 75 ? -5.824 4.148 -1.129 1 93.81 75 ARG B O 1
ATOM 1542 N N . GLU B 1 76 ? -7.637 2.998 -1.628 1 93.38 76 GLU B N 1
ATOM 1543 C CA . GLU B 1 76 ? -8.086 2.953 -0.24 1 93.38 76 GLU B CA 1
ATOM 1544 C C . GLU B 1 76 ? -7.09 2.209 0.641 1 93.38 76 GLU B C 1
ATOM 1546 O O . GLU B 1 76 ? -6.816 2.625 1.77 1 93.38 76 GLU B O 1
ATOM 1551 N N . SER B 1 77 ? -6.598 1.127 0.146 1 96.88 77 SER B N 1
ATOM 1552 C CA . SER B 1 77 ? -5.586 0.362 0.869 1 96.88 77 SER B CA 1
ATOM 1553 C C . SER B 1 77 ? -4.324 1.185 1.087 1 96.88 77 SER B C 1
ATOM 1555 O O . SER B 1 77 ? -3.738 1.16 2.172 1 96.88 77 SER B O 1
ATOM 1557 N N . LEU B 1 78 ? -3.908 1.926 0.059 1 97.38 78 LEU B N 1
ATOM 1558 C CA . LEU B 1 78 ? -2.719 2.756 0.221 1 97.38 78 LEU B CA 1
ATOM 1559 C C . LEU B 1 78 ? -2.973 3.881 1.22 1 97.38 78 LEU B C 1
ATOM 1561 O O . LEU B 1 78 ? -2.076 4.262 1.975 1 97.38 78 LEU B O 1
ATOM 1565 N N . MET B 1 79 ? -4.16 4.406 1.235 1 95.75 79 MET B N 1
ATOM 1566 C CA . MET B 1 79 ? -4.5 5.438 2.213 1 95.75 79 MET B CA 1
ATOM 1567 C C . MET B 1 79 ? -4.379 4.898 3.635 1 95.75 79 MET B C 1
ATOM 1569 O O . MET B 1 79 ? -3.906 5.602 4.531 1 95.75 79 MET B O 1
ATOM 1573 N N . LYS B 1 80 ? -4.805 3.666 3.775 1 95.75 80 LYS B N 1
ATOM 1574 C CA . LYS B 1 80 ? -4.699 3.043 5.09 1 95.75 80 LYS B CA 1
ATOM 1575 C C . LYS B 1 80 ? -3.238 2.881 5.504 1 95.75 80 LYS B C 1
ATOM 1577 O O . LYS B 1 80 ? -2.873 3.186 6.645 1 95.75 80 LYS B O 1
ATOM 1582 N N . ILE B 1 81 ? -2.402 2.42 4.676 1 98 81 ILE B N 1
ATOM 1583 C CA . ILE B 1 81 ? -0.972 2.316 4.941 1 98 81 ILE B CA 1
ATOM 1584 C C . ILE B 1 81 ? -0.411 3.691 5.297 1 98 81 ILE B C 1
ATOM 1586 O O . ILE B 1 81 ? 0.329 3.832 6.273 1 98 81 ILE B O 1
ATOM 1590 N N . THR B 1 82 ? -0.753 4.688 4.461 1 97.88 82 THR B N 1
ATOM 1591 C CA . THR B 1 82 ? -0.245 6.043 4.652 1 97.88 82 THR B CA 1
ATOM 1592 C C . THR B 1 82 ? -0.634 6.574 6.031 1 97.88 82 THR B C 1
ATOM 1594 O O . THR B 1 82 ? 0.191 7.164 6.73 1 97.88 82 THR B O 1
ATOM 1597 N N . GLU B 1 83 ? -1.921 6.355 6.402 1 97.44 83 GLU B N 1
ATOM 1598 C CA . GLU B 1 83 ? -2.404 6.785 7.711 1 97.44 83 GLU B CA 1
ATOM 1599 C C . GLU B 1 83 ? -1.572 6.172 8.836 1 97.44 83 GLU B C 1
ATOM 1601 O O . GLU B 1 83 ? -1.168 6.867 9.766 1 97.44 83 GLU B O 1
ATOM 1606 N N . ASN B 1 84 ? -1.336 4.883 8.758 1 97.31 84 ASN B N 1
ATOM 1607 C CA . ASN B 1 84 ? -0.553 4.18 9.773 1 97.31 84 ASN B CA 1
ATOM 1608 C C . ASN B 1 84 ? 0.863 4.742 9.875 1 97.31 84 ASN B C 1
ATOM 1610 O O . ASN B 1 84 ? 1.386 4.922 10.977 1 97.31 84 ASN B O 1
ATOM 1614 N N . PHE B 1 85 ? 1.524 5.035 8.742 1 97.75 85 PHE B N 1
ATOM 1615 C CA . PHE B 1 85 ? 2.885 5.559 8.734 1 97.75 85 PHE B CA 1
ATOM 1616 C C . PHE B 1 85 ? 2.914 6.984 9.273 1 97.75 85 PHE B C 1
ATOM 1618 O O . PHE B 1 85 ? 3.861 7.379 9.961 1 97.75 85 PHE B O 1
ATOM 1625 N N . LEU B 1 86 ? 1.866 7.766 8.93 1 97.62 86 LEU B N 1
ATOM 1626 C CA . LEU B 1 86 ? 1.77 9.109 9.5 1 97.62 86 LEU B CA 1
ATOM 1627 C C . LEU B 1 86 ? 1.684 9.039 11.023 1 97.62 86 LEU B C 1
ATOM 1629 O O . LEU B 1 86 ? 2.33 9.828 11.719 1 97.62 86 LEU B O 1
ATOM 1633 N N . ARG B 1 87 ? 0.89 8.039 11.508 1 96.44 87 ARG B N 1
ATOM 1634 C CA . ARG B 1 87 ? 0.768 7.895 12.961 1 96.44 87 ARG B CA 1
ATOM 1635 C C . ARG B 1 87 ? 2.092 7.461 13.578 1 96.44 87 ARG B C 1
ATOM 1637 O O . ARG B 1 87 ? 2.502 7.992 14.609 1 96.44 87 ARG B O 1
ATOM 1644 N N . ARG B 1 88 ? 2.754 6.621 12.969 1 95 88 ARG B N 1
ATOM 1645 C CA . ARG B 1 88 ? 4.047 6.156 13.453 1 95 88 ARG B CA 1
ATOM 1646 C C . ARG B 1 88 ? 5.074 7.285 13.453 1 95 88 ARG B C 1
ATOM 1648 O O . ARG B 1 88 ? 5.98 7.305 14.289 1 95 88 ARG B O 1
ATOM 1655 N N . MET B 1 89 ? 4.906 8.281 12.57 1 94.5 89 MET B N 1
ATOM 1656 C CA . MET B 1 89 ? 5.816 9.422 12.461 1 94.5 89 MET B CA 1
ATOM 1657 C C . MET B 1 89 ? 5.363 10.57 13.359 1 94.5 89 MET B C 1
ATOM 1659 O O . MET B 1 89 ? 5.879 11.68 13.258 1 94.5 89 MET B O 1
ATOM 1663 N N . LYS B 1 90 ? 4.316 10.312 14.094 1 95.44 90 LYS B N 1
ATOM 1664 C CA . LYS B 1 90 ? 3.748 11.25 15.055 1 95.44 90 LYS B CA 1
ATOM 1665 C C . LYS B 1 90 ? 3.15 12.469 14.352 1 95.44 90 LYS B C 1
ATOM 1667 O O . LYS B 1 90 ? 3.15 13.57 14.906 1 95.44 90 LYS B O 1
ATOM 1672 N N . GLN B 1 91 ? 2.777 12.273 13.023 1 95.44 91 GLN B N 1
ATOM 1673 C CA . GLN B 1 91 ? 2.02 13.297 12.297 1 95.44 91 GLN B CA 1
ATOM 1674 C C . GLN B 1 91 ? 0.517 13.078 12.461 1 95.44 91 GLN B C 1
ATOM 1676 O O . GLN B 1 91 ? -0.19 12.836 11.477 1 95.44 91 GLN B O 1
ATOM 1681 N N . GLU B 1 92 ? -0.003 13.25 13.656 1 94.69 92 GLU B N 1
ATOM 1682 C CA . GLU B 1 92 ? -1.358 12.883 14.047 1 94.69 92 GLU B CA 1
ATOM 1683 C C . GLU B 1 92 ? -2.398 13.719 13.312 1 94.69 92 GLU B C 1
ATOM 1685 O O . GLU B 1 92 ? -3.43 13.195 12.883 1 94.69 92 GLU B O 1
ATOM 1690 N N . GLU B 1 93 ? -2.145 14.938 13.25 1 92.25 93 GLU B N 1
ATOM 1691 C CA . GLU B 1 93 ? -3.104 15.812 12.594 1 92.25 93 GLU B CA 1
ATOM 1692 C C . GLU B 1 93 ? -3.287 15.438 11.125 1 92.25 93 GLU B C 1
ATOM 1694 O O . GLU B 1 93 ? -4.414 15.398 10.625 1 92.25 93 GLU B O 1
ATOM 1699 N N . LEU B 1 94 ? -2.17 15.203 10.492 1 93.88 94 LEU B N 1
ATOM 1700 C CA . LEU B 1 94 ? -2.238 14.805 9.094 1 93.88 94 LEU B CA 1
ATOM 1701 C C . LEU B 1 94 ? -2.955 13.469 8.938 1 93.88 94 LEU B C 1
ATOM 1703 O O . LEU B 1 94 ? -3.744 13.281 8.016 1 93.88 94 LEU B O 1
ATOM 1707 N N . ALA B 1 95 ? -2.691 12.523 9.82 1 95.69 95 ALA B N 1
ATOM 1708 C CA . ALA B 1 95 ? -3.359 11.227 9.805 1 95.69 95 ALA B CA 1
ATOM 1709 C C . ALA B 1 95 ? -4.871 11.383 9.945 1 95.69 95 ALA B C 1
ATOM 1711 O O . ALA B 1 95 ? -5.637 10.75 9.219 1 95.69 95 ALA B O 1
ATOM 1712 N N . ASP B 1 96 ? -5.273 12.28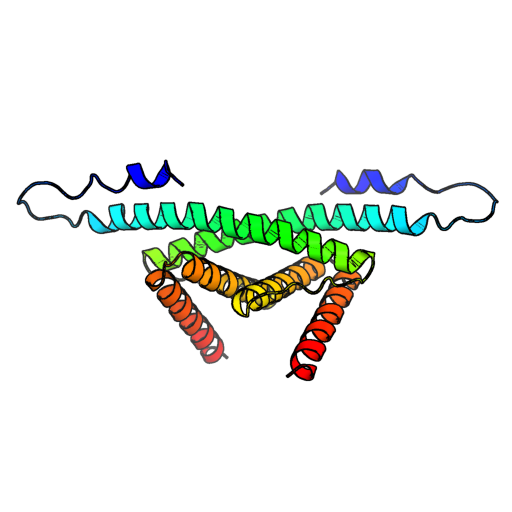9 10.836 1 93.5 96 ASP B N 1
ATOM 1713 C CA . ASP B 1 96 ? -6.695 12.516 11.07 1 93.5 96 ASP B CA 1
ATOM 1714 C C . ASP B 1 96 ? -7.355 13.156 9.852 1 93.5 96 ASP B C 1
ATOM 1716 O O . ASP B 1 96 ? -8.484 12.82 9.5 1 93.5 96 ASP B O 1
ATOM 1720 N N . ARG B 1 97 ? -6.672 14.07 9.281 1 91.25 97 ARG B N 1
ATOM 1721 C CA . ARG B 1 97 ? -7.215 14.711 8.086 1 91.25 97 ARG B CA 1
ATOM 1722 C C . ARG B 1 97 ? -7.387 13.703 6.953 1 91.25 97 ARG B C 1
ATOM 1724 O O . ARG B 1 97 ? -8.391 13.727 6.238 1 91.25 97 ARG B O 1
ATOM 1731 N N . LEU B 1 98 ? -6.41 12.852 6.77 1 93.19 98 LEU B N 1
ATOM 1732 C CA . LEU B 1 98 ? -6.512 11.812 5.746 1 93.19 98 LEU B CA 1
ATOM 1733 C C . LEU B 1 98 ? -7.691 10.891 6.023 1 93.19 98 LEU B C 1
ATOM 1735 O O . LEU B 1 98 ? -8.445 10.555 5.109 1 93.19 98 LEU B O 1
ATOM 1739 N N . GLN B 1 99 ? -7.844 10.492 7.184 1 92 99 GLN B N 1
ATOM 1740 C CA . GLN B 1 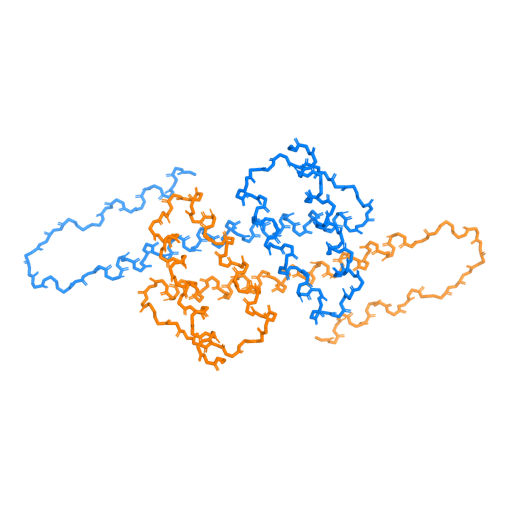99 ? -8.938 9.609 7.57 1 92 99 GLN B CA 1
ATOM 1741 C C . GLN B 1 99 ? -10.297 10.25 7.285 1 92 99 GLN B C 1
ATOM 1743 O O . GLN B 1 99 ? -11.227 9.578 6.84 1 92 99 GLN B O 1
ATOM 1748 N N . SER B 1 100 ? -10.406 11.508 7.531 1 87.69 100 SER B N 1
ATOM 1749 C CA . SER B 1 100 ? -11.656 12.242 7.312 1 87.69 100 SER B CA 1
ATOM 1750 C C . SER B 1 100 ? -11.969 12.359 5.824 1 87.69 100 SER B C 1
ATOM 1752 O O . SER B 1 100 ? -13.141 12.438 5.438 1 87.69 100 SER B O 1
ATOM 1754 N N . SER B 1 101 ? -10.953 12.43 5.035 1 83.25 101 SER B N 1
ATOM 1755 C CA . SER B 1 101 ? -11.133 12.57 3.592 1 83.25 101 SER B CA 1
ATOM 1756 C C . SER B 1 101 ? -11.664 11.281 2.973 1 83.25 101 SER B C 1
ATOM 1758 O O . SER B 1 101 ? -12.273 11.312 1.898 1 83.25 101 SER B O 1
ATOM 1760 N N . LYS B 1 102 ? -11.336 10.125 3.467 1 76.94 102 LYS B N 1
ATOM 1761 C CA . LYS B 1 102 ? -11.836 8.828 3.016 1 76.94 102 LYS B CA 1
ATOM 1762 C C . LYS B 1 102 ? -13.344 8.734 3.184 1 76.94 102 LYS B C 1
ATOM 1764 O O . LYS B 1 102 ? -14.031 8.156 2.34 1 76.94 102 LYS B O 1
ATOM 1769 N N . ARG B 1 103 ? -13.82 9.234 4.223 1 65.44 103 ARG B N 1
ATOM 1770 C CA . ARG B 1 103 ? -15.227 9.156 4.586 1 65.44 103 ARG B CA 1
ATOM 1771 C C . ARG B 1 103 ? -16.078 9.977 3.629 1 65.44 103 ARG B C 1
ATOM 1773 O O . ARG B 1 103 ? -17.188 9.57 3.277 1 65.44 103 ARG B O 1
ATOM 1780 N N . ILE B 1 104 ? -15.523 10.914 3.119 1 57.03 104 ILE B N 1
ATOM 1781 C CA . ILE B 1 104 ? -16.266 11.773 2.209 1 57.03 104 ILE B CA 1
ATOM 1782 C C . ILE B 1 104 ? -16.406 11.086 0.85 1 57.03 104 ILE B C 1
ATOM 1784 O O . ILE B 1 104 ? -17.469 11.117 0.235 1 57.03 104 ILE B O 1
ATOM 1788 N N . SER B 1 105 ? -15.375 10.375 0.464 1 56.84 105 SER B N 1
ATOM 1789 C CA . SER B 1 105 ? -15.406 9.703 -0.834 1 56.84 105 SER B CA 1
ATOM 1790 C C . SER B 1 105 ? -16.406 8.547 -0.836 1 56.84 105 SER B C 1
ATOM 1792 O O . SER B 1 105 ? -17.062 8.297 -1.843 1 56.84 105 SER B O 1
ATOM 1794 N N . LEU B 1 106 ? -16.594 7.832 0.176 1 56.84 106 LEU B N 1
ATOM 1795 C CA . LEU B 1 106 ? -17.516 6.707 0.269 1 56.84 106 LEU B CA 1
ATOM 1796 C C . LEU B 1 106 ? -18.969 7.195 0.329 1 56.84 106 LEU B C 1
ATOM 1798 O O . LEU B 1 106 ? -19.859 6.547 -0.209 1 56.84 106 LEU B O 1
ATOM 1802 N N . LYS B 1 107 ? -19.156 8.312 0.957 1 55.84 107 LYS B N 1
ATOM 1803 C CA . LYS B 1 107 ? -20.516 8.844 1.042 1 55.84 107 LYS B CA 1
ATOM 1804 C C . LYS B 1 107 ? -21.016 9.281 -0.329 1 55.84 107 LYS B C 1
ATOM 1806 O O . LYS B 1 107 ? -22.203 9.109 -0.648 1 55.84 107 LYS B O 1
ATOM 1811 N N . VAL B 1 108 ? -20.188 9.719 -1.093 1 50.88 108 VAL B N 1
ATOM 1812 C CA . VAL B 1 108 ? -20.594 10.211 -2.404 1 50.88 108 VAL B CA 1
ATOM 1813 C C . VAL B 1 108 ? -20.844 9.031 -3.34 1 50.88 108 VAL B C 1
ATOM 1815 O O . VAL B 1 108 ? -21.781 9.07 -4.156 1 50.88 108 VAL B O 1
ATOM 1818 N N . SER B 1 109 ? -20.078 8.047 -3.223 1 48.97 109 SER B N 1
ATOM 1819 C CA . SER B 1 109 ? -20.281 6.902 -4.105 1 48.97 109 SER B CA 1
ATOM 1820 C C . SER B 1 109 ? -21.578 6.176 -3.764 1 48.97 109 SER B C 1
ATOM 1822 O O . SER B 1 109 ? -22.219 5.598 -4.641 1 48.97 109 SER B O 1
ATOM 1824 N N . ALA B 1 110 ? -21.953 6.141 -2.582 1 51.44 110 ALA B N 1
ATOM 1825 C CA . ALA B 1 110 ? -23.188 5.496 -2.166 1 51.44 110 ALA B CA 1
ATOM 1826 C C . ALA B 1 110 ? -24.406 6.328 -2.564 1 51.44 110 ALA B C 1
ATOM 1828 O O . ALA B 1 110 ? -25.484 5.785 -2.832 1 51.44 110 ALA B O 1
ATOM 1829 N N . ALA B 1 111 ? -24.234 7.621 -2.529 1 47.62 111 ALA B N 1
ATOM 1830 C CA . ALA B 1 111 ? -25.375 8.469 -2.871 1 47.62 111 ALA B CA 1
ATOM 1831 C C . ALA B 1 111 ? -25.656 8.43 -4.371 1 47.62 111 ALA B C 1
ATOM 1833 O O . ALA B 1 111 ? -26.766 8.758 -4.812 1 47.62 111 ALA B O 1
ATOM 1834 N N . ASP B 1 112 ? -24.688 8.328 -5.066 1 42.28 112 ASP B N 1
ATOM 1835 C CA . ASP B 1 112 ? -24.906 8.289 -6.512 1 42.28 112 ASP B CA 1
ATOM 1836 C C . ASP B 1 112 ? -25.375 6.91 -6.961 1 42.28 112 ASP B C 1
ATOM 1838 O O . ASP B 1 112 ? -25.719 6.715 -8.133 1 42.28 112 ASP B O 1
ATOM 1842 N N . LYS B 1 113 ? -25.422 5.965 -6.035 1 34.38 113 LYS B N 1
ATOM 1843 C CA . LYS B 1 113 ? -26.078 4.715 -6.402 1 34.38 113 LYS B CA 1
ATOM 1844 C C . LYS B 1 113 ? -27.547 4.707 -5.949 1 34.38 113 LYS B C 1
ATOM 1846 O O . LYS B 1 113 ? -27.859 5.176 -4.852 1 34.38 113 LYS B O 1
#

Solvent-accessible surface area (backbone atoms only — not comparable to full-atom values): 13413 Å² total; per-residue (Å²): 130,72,72,83,64,66,70,80,72,73,73,90,73,88,93,90,72,87,73,71,77,66,54,62,60,57,48,48,51,52,50,50,56,52,47,53,52,48,49,54,54,51,50,52,49,50,55,53,50,52,53,50,52,51,49,32,74,69,75,61,66,73,77,85,67,97,59,54,72,64,56,47,51,35,48,52,30,49,48,51,38,49,33,52,51,28,46,75,67,68,36,51,68,60,25,51,52,54,55,55,53,52,55,53,56,54,54,51,58,54,66,77,96,128,75,70,80,64,66,69,75,69,72,75,74,73,90,91,87,70,87,67,74,74,67,52,62,62,55,47,47,49,51,50,49,54,51,49,55,53,48,48,55,53,51,50,51,48,51,56,54,51,51,52,49,51,50,48,30,72,70,71,64,62,72,78,85,68,97,59,53,71,65,56,46,50,36,50,51,30,48,50,51,38,50,33,51,52,28,47,74,67,68,37,52,69,60,25,52,53,53,57,56,54,53,56,54,56,54,53,52,58,54,66,74,95

Radius of gyration: 22.54 Å; Cα contacts (8 Å, |Δi|>4): 105; chains: 2; bounding box: 47×84×48 Å